Protein AF-A0A9P4JIM3-F1 (afdb_monomer)

Mean predicted aligned error: 8.59 Å

pLDDT: mean 83.96, std 18.02, range [26.78, 96.81]

Foldseek 3Di:
DDDDDDPPPPPPPPPPPPPPLDFDKKDQAWKFWDDPNAGDDDTAGAALDDDPPDPPDDVVSVIDTPPDPPPPDSDFDQQAAPDDLRRLDPHHDVVRHHDDDDAQIKMKGFIDPQCLVQCQVVDPVRPFSAKDWDKDAPDRHSRHHPVNQVPFAPVNCVVVQNHIGIFDIGGQAPPQWHDPPPGPRRVVSVPDDDHDDDVVQPPTGTDIDMTTHGNDHD

Organism: NCBI:txid1513339

InterPro domains:
  IPR055915 Domain of unknown function DUF7492 [PF24320] (23-215)

Radius of gyration: 21.49 Å; Cα contacts (8 Å, |Δi|>4): 355; chains: 1; bounding box: 60×77×46 Å

Sequence (218 aa):
LKITHIAALIFSLYFLSFLRNGNAHSWVERAYFVSNNTIVGQPGFPRGNVLRTSPSFTDKAMTYLLPPNGHTTNTFLPSDPFCKETQRSANQTSGSPVLSAHVNDTILLLYQENGHVTKLDEDPRHITSGVIRVYGTSNSSPTDTLQGINEWGFDKFIQSKGDYGLMLWASFDDGDCYQDNNTPKALERKTLVQRAHLEVEGNDLWCGWRVRLPAISP

Solvent-accessible surface area (backbone atoms only — not comparable to full-atom values): 13211 Å² total; per-residue (Å²): 143,82,88,75,89,76,84,76,81,76,79,75,79,73,77,77,73,74,79,76,76,59,86,48,69,80,53,63,64,34,32,32,34,41,55,95,92,35,83,46,86,68,66,8,34,49,46,47,51,69,53,84,88,40,92,84,45,49,71,72,76,67,55,55,62,44,55,52,91,87,54,95,53,90,53,80,49,76,79,38,55,58,54,48,81,72,38,38,52,99,49,66,32,89,97,35,46,70,60,80,75,57,59,57,36,36,32,36,41,30,26,73,68,32,52,47,58,31,40,33,91,76,35,88,90,39,92,60,57,53,70,42,75,43,72,49,59,64,76,80,55,70,78,42,20,42,55,68,56,69,71,39,39,57,64,40,17,59,74,50,62,48,43,32,20,32,76,46,78,47,59,45,57,59,82,57,45,23,31,78,72,81,32,73,54,19,57,55,31,73,71,52,96,69,76,86,82,55,80,90,43,67,82,31,42,67,23,51,50,78,46,70,42,37,82,50,72,115

Structure (mmCIF, N/CA/C/O backbone):
data_AF-A0A9P4JIM3-F1
#
_entry.id   AF-A0A9P4JIM3-F1
#
loop_
_atom_site.group_PDB
_atom_site.id
_atom_site.type_symbol
_atom_site.label_atom_id
_atom_site.label_alt_id
_atom_site.label_comp_id
_atom_site.label_asym_id
_atom_site.label_entity_id
_atom_site.l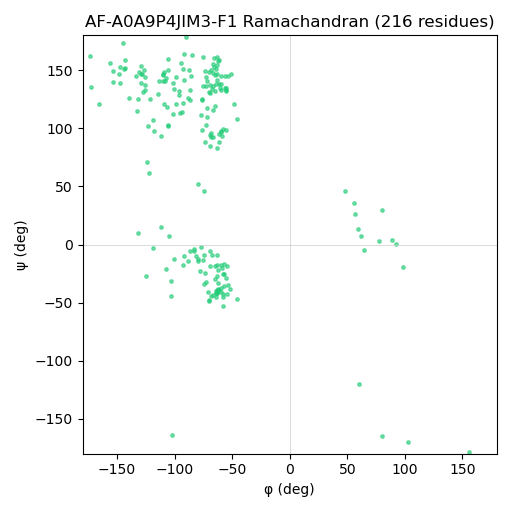abel_seq_id
_atom_site.pdbx_PDB_ins_code
_atom_site.Cartn_x
_atom_site.Cartn_y
_atom_site.Cartn_z
_atom_site.occupancy
_atom_site.B_iso_or_equiv
_atom_site.auth_seq_id
_atom_site.auth_comp_id
_atom_site.auth_asym_id
_atom_site.auth_atom_id
_atom_site.pdbx_PDB_model_num
ATOM 1 N N . LEU A 1 1 ? 37.529 57.155 -20.769 1.00 38.12 1 LEU A N 1
ATOM 2 C CA . LEU A 1 1 ? 37.135 55.740 -20.951 1.00 38.12 1 LEU A CA 1
ATOM 3 C C . LEU A 1 1 ? 38.238 54.835 -20.412 1.00 38.12 1 LEU A C 1
ATOM 5 O O . LEU A 1 1 ? 39.255 54.688 -21.073 1.00 38.12 1 LEU A O 1
ATOM 9 N N . LYS A 1 2 ? 38.063 54.283 -19.211 1.00 26.78 2 LYS A N 1
ATOM 10 C CA . LYS A 1 2 ? 38.719 53.059 -18.724 1.00 26.78 2 LYS A CA 1
ATOM 11 C C . LYS A 1 2 ? 37.950 52.636 -17.475 1.00 26.78 2 LYS A C 1
ATOM 13 O O . LYS A 1 2 ? 37.732 53.447 -16.583 1.00 26.78 2 LYS A O 1
ATOM 18 N N . ILE A 1 3 ? 37.416 51.426 -17.541 1.00 31.77 3 ILE A N 1
ATOM 19 C CA . ILE A 1 3 ? 36.367 50.893 -16.677 1.00 31.77 3 ILE A CA 1
ATOM 20 C C . ILE A 1 3 ? 36.975 50.520 -15.324 1.00 31.77 3 ILE A C 1
ATOM 22 O O . ILE A 1 3 ? 37.951 49.776 -15.257 1.00 31.77 3 ILE A O 1
ATOM 26 N N . THR A 1 4 ? 36.393 51.073 -14.267 1.00 33.50 4 THR A N 1
ATOM 27 C CA . THR A 1 4 ? 36.596 50.725 -12.863 1.00 33.50 4 THR A CA 1
ATOM 28 C C . THR A 1 4 ? 35.944 49.380 -12.545 1.00 33.50 4 THR A C 1
ATOM 30 O O . THR A 1 4 ? 34.878 49.047 -13.060 1.00 33.50 4 THR A O 1
ATOM 33 N N . HIS A 1 5 ? 36.600 48.616 -11.674 1.00 28.94 5 HIS A N 1
ATOM 34 C CA . HIS A 1 5 ? 36.136 47.353 -11.109 1.00 28.94 5 HIS A CA 1
ATOM 35 C C . HIS A 1 5 ? 34.700 47.448 -10.569 1.00 28.94 5 HIS A C 1
ATOM 37 O O . HIS A 1 5 ? 34.436 48.205 -9.638 1.00 28.94 5 HIS A O 1
ATOM 43 N N . ILE A 1 6 ? 33.795 46.628 -11.106 1.00 33.91 6 ILE A N 1
ATOM 44 C CA . ILE A 1 6 ? 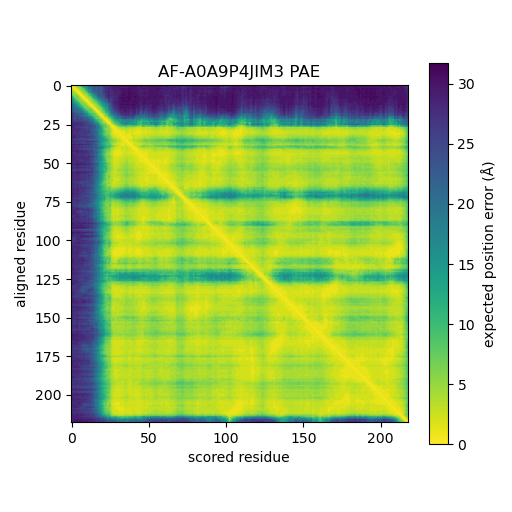32.524 46.296 -10.459 1.00 33.91 6 ILE A CA 1
ATOM 45 C C . ILE A 1 6 ? 32.671 44.867 -9.945 1.00 33.91 6 ILE A C 1
ATOM 47 O O . ILE A 1 6 ? 32.625 43.904 -10.709 1.00 33.91 6 ILE A O 1
ATOM 51 N N . ALA A 1 7 ? 32.899 44.742 -8.639 1.00 32.38 7 ALA A N 1
ATOM 52 C CA . ALA A 1 7 ? 32.739 43.486 -7.929 1.00 32.38 7 ALA A CA 1
ATOM 53 C C . ALA A 1 7 ? 31.240 43.159 -7.898 1.00 32.38 7 ALA A C 1
ATOM 55 O O . ALA A 1 7 ? 30.491 43.680 -7.075 1.00 32.38 7 ALA A O 1
ATOM 56 N N . ALA A 1 8 ? 30.792 42.334 -8.841 1.00 32.56 8 ALA A N 1
ATOM 57 C CA . ALA A 1 8 ? 29.482 41.716 -8.769 1.00 32.56 8 ALA A CA 1
ATOM 58 C C . ALA A 1 8 ? 29.538 40.641 -7.677 1.00 32.56 8 ALA A C 1
ATOM 60 O O . ALA A 1 8 ? 30.106 39.566 -7.868 1.00 32.56 8 ALA A O 1
ATOM 61 N N . LEU A 1 9 ? 28.974 40.959 -6.512 1.00 33.28 9 LEU A N 1
ATOM 62 C CA . LEU A 1 9 ? 28.576 39.966 -5.523 1.00 33.28 9 LEU A CA 1
ATOM 63 C C . LEU A 1 9 ? 27.555 39.036 -6.188 1.00 33.28 9 LEU A C 1
ATOM 65 O O . LEU A 1 9 ? 26.371 39.349 -6.286 1.00 33.28 9 LEU A O 1
ATOM 69 N N . ILE A 1 10 ? 28.035 37.895 -6.678 1.00 38.09 10 ILE A N 1
ATOM 70 C CA . ILE A 1 10 ? 27.193 36.77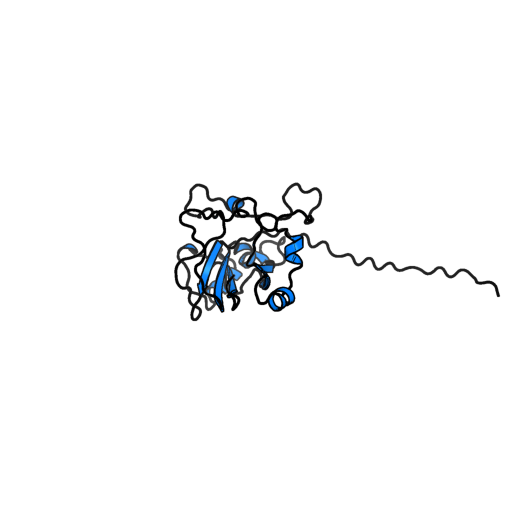3 -7.075 1.00 38.09 10 ILE A CA 1
ATOM 71 C C . ILE A 1 10 ? 26.619 36.209 -5.776 1.00 38.09 10 ILE A C 1
ATOM 73 O O . ILE A 1 10 ? 27.258 35.416 -5.084 1.00 38.09 10 ILE A O 1
ATOM 77 N N . PHE A 1 11 ? 25.420 36.662 -5.414 1.00 37.69 11 PHE A N 1
ATOM 78 C CA . PHE A 1 11 ? 24.602 36.012 -4.400 1.00 37.69 11 PHE A CA 1
ATOM 79 C C . PHE A 1 11 ? 24.141 34.683 -5.004 1.00 37.69 11 PHE A C 1
ATOM 81 O O . PHE A 1 11 ? 23.096 34.586 -5.645 1.00 37.69 11 PHE A O 1
ATOM 88 N N . SER A 1 12 ? 24.997 33.668 -4.885 1.00 40.66 12 SER A N 1
ATOM 89 C CA . SER A 1 12 ? 24.660 32.296 -5.230 1.00 40.66 12 SER A CA 1
ATOM 90 C C . SER A 1 12 ? 23.598 31.844 -4.231 1.00 40.66 12 SER A C 1
ATOM 92 O O . SER A 1 12 ? 23.910 31.411 -3.121 1.00 40.66 12 SER A O 1
ATOM 94 N N . LEU A 1 13 ? 22.327 32.023 -4.594 1.00 40.19 13 LEU A N 1
ATOM 95 C CA . LEU A 1 13 ? 21.201 31.340 -3.972 1.00 40.19 13 LEU A CA 1
ATOM 96 C C . LEU A 1 13 ? 21.388 29.849 -4.258 1.00 40.19 13 LEU A C 1
ATOM 98 O O . LEU A 1 13 ? 20.846 29.301 -5.214 1.00 40.19 13 LEU A O 1
ATOM 102 N N . TYR A 1 14 ? 22.204 29.199 -3.428 1.00 39.00 14 TYR A N 1
ATOM 103 C CA . TYR A 1 14 ? 22.148 27.762 -3.251 1.00 39.00 14 TYR A CA 1
ATOM 104 C C . TYR A 1 14 ? 20.731 27.457 -2.782 1.00 39.00 14 TYR A C 1
ATOM 106 O O . TYR A 1 14 ? 20.382 27.656 -1.618 1.00 39.00 14 TYR A O 1
ATOM 114 N N . PHE A 1 15 ? 19.895 27.023 -3.720 1.00 39.09 15 PHE A N 1
ATOM 115 C CA . PHE A 1 15 ? 18.677 26.306 -3.411 1.00 39.09 15 PHE A CA 1
ATOM 116 C C . PHE A 1 15 ? 19.146 25.066 -2.645 1.00 39.09 15 PHE A C 1
ATOM 118 O O . PHE A 1 15 ? 19.585 24.086 -3.243 1.00 39.09 15 PHE A O 1
ATOM 125 N N . LEU A 1 16 ? 19.166 25.147 -1.310 1.00 36.56 16 LEU A N 1
ATOM 126 C CA . LEU A 1 16 ? 19.250 23.975 -0.454 1.00 36.56 16 LEU A CA 1
ATOM 127 C C . LEU A 1 16 ? 17.987 23.175 -0.768 1.00 36.56 16 LEU A C 1
ATOM 129 O O . LEU A 1 16 ? 16.933 23.358 -0.161 1.00 36.56 16 LEU A O 1
ATOM 133 N N . SER A 1 17 ? 18.079 22.314 -1.777 1.00 41.59 17 SER A N 1
ATOM 134 C CA . SER A 1 17 ? 17.200 21.174 -1.917 1.00 41.59 17 SER A CA 1
ATOM 135 C C . SER A 1 17 ? 17.343 20.404 -0.614 1.00 41.59 17 SER A C 1
ATOM 137 O O . SER A 1 17 ? 18.336 19.709 -0.403 1.00 41.59 17 SER A O 1
ATOM 139 N N . PHE A 1 18 ? 16.390 20.616 0.295 1.00 34.31 18 PHE A N 1
ATOM 140 C CA . PHE A 1 18 ? 16.191 19.780 1.463 1.00 34.31 18 PHE A CA 1
ATOM 141 C C . PHE A 1 18 ? 16.246 18.336 0.976 1.00 34.31 18 PHE A C 1
ATOM 143 O O . PHE A 1 18 ? 15.335 17.879 0.282 1.00 34.31 18 PHE A O 1
ATOM 150 N N . LEU A 1 19 ? 17.334 17.639 1.303 1.00 34.72 19 LEU A N 1
ATOM 151 C CA . LEU A 1 19 ? 17.403 16.194 1.187 1.00 34.72 19 LEU A CA 1
ATOM 152 C C . LEU A 1 19 ? 16.315 15.674 2.121 1.00 34.72 19 LEU A C 1
ATOM 154 O O . LEU A 1 19 ? 16.490 15.614 3.338 1.00 34.72 19 LEU A O 1
ATOM 158 N N . ARG A 1 20 ? 15.134 15.403 1.560 1.00 38.97 20 ARG A N 1
ATOM 159 C CA . ARG A 1 20 ? 14.069 14.718 2.275 1.00 38.97 20 ARG A CA 1
ATOM 160 C C . ARG A 1 20 ? 14.561 13.295 2.478 1.00 38.97 20 ARG A C 1
ATOM 162 O O . ARG A 1 20 ? 14.413 12.449 1.605 1.00 38.97 20 ARG A O 1
ATOM 169 N N . ASN A 1 21 ? 15.197 13.076 3.622 1.00 41.03 21 ASN A N 1
ATOM 170 C CA . ASN A 1 21 ? 15.459 11.754 4.160 1.00 41.03 21 ASN A CA 1
ATOM 171 C C . ASN A 1 21 ? 14.093 11.084 4.354 1.00 41.03 21 ASN A C 1
ATOM 173 O O . ASN A 1 21 ? 13.386 11.383 5.313 1.00 41.03 21 ASN A O 1
ATOM 177 N N . GLY A 1 22 ? 13.679 10.259 3.399 1.00 47.12 22 GLY A N 1
ATOM 178 C CA . GLY A 1 22 ? 12.465 9.465 3.496 1.00 47.12 22 GLY A CA 1
ATOM 179 C C . GLY A 1 22 ? 12.861 8.026 3.751 1.00 47.12 22 GLY A C 1
ATOM 180 O O . GLY A 1 22 ? 13.279 7.354 2.819 1.00 47.12 22 GLY A O 1
ATOM 181 N N . ASN A 1 23 ? 12.733 7.554 4.991 1.00 52.41 23 ASN A N 1
ATOM 182 C CA . ASN A 1 23 ? 12.614 6.118 5.217 1.00 52.41 23 ASN A CA 1
ATOM 183 C C . ASN A 1 23 ? 11.184 5.752 4.834 1.00 52.41 23 ASN A C 1
ATOM 185 O O . ASN A 1 23 ? 10.252 6.004 5.595 1.00 52.41 23 ASN A O 1
ATOM 189 N N . ALA A 1 24 ? 11.010 5.247 3.619 1.00 51.00 24 ALA A N 1
ATOM 190 C CA . ALA A 1 24 ? 9.732 4.724 3.178 1.00 51.00 24 ALA A CA 1
ATOM 191 C C . ALA A 1 24 ? 9.720 3.225 3.458 1.00 51.00 24 ALA A C 1
ATOM 193 O O . ALA A 1 24 ? 10.578 2.483 2.982 1.00 51.00 24 ALA A O 1
ATOM 194 N N . HIS A 1 25 ? 8.745 2.795 4.242 1.00 54.41 25 HIS A N 1
ATOM 195 C CA . HIS A 1 25 ? 8.354 1.405 4.314 1.00 54.41 25 HIS A CA 1
ATOM 196 C C . HIS A 1 25 ? 6.838 1.375 4.391 1.00 54.41 25 HIS A C 1
ATOM 198 O O . HIS A 1 25 ? 6.220 2.123 5.132 1.00 54.41 25 HIS A O 1
ATOM 204 N N . SER A 1 26 ? 6.254 0.627 3.476 1.00 54.19 26 SER A N 1
ATOM 205 C CA . SER A 1 26 ? 4.848 0.274 3.434 1.00 54.19 26 SER A CA 1
ATOM 206 C C . SER A 1 26 ? 4.738 -0.727 2.303 1.00 54.19 26 SER A C 1
ATOM 208 O O . SER A 1 26 ? 5.339 -0.548 1.239 1.00 54.19 26 SER A O 1
ATOM 210 N N . TRP A 1 27 ? 4.009 -1.804 2.532 1.00 76.81 27 TRP A N 1
ATOM 211 C CA . TRP A 1 27 ? 3.632 -2.722 1.474 1.00 76.81 27 TRP A CA 1
ATOM 212 C C . TRP A 1 27 ? 2.124 -2.891 1.508 1.00 76.81 27 TRP A C 1
ATOM 214 O O . TRP A 1 27 ? 1.486 -2.808 2.558 1.00 76.81 27 TRP A O 1
ATOM 224 N N . VAL A 1 28 ? 1.552 -3.143 0.336 1.00 89.69 28 VAL A N 1
ATOM 22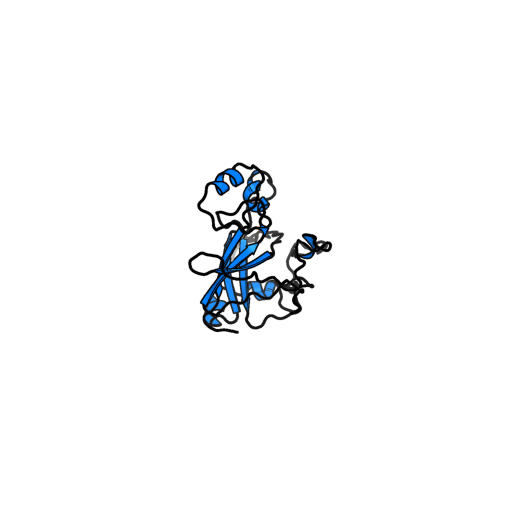5 C CA . VAL A 1 28 ? 0.164 -3.583 0.243 1.00 89.69 28 VAL A CA 1
ATOM 226 C C . VAL A 1 28 ? 0.086 -4.971 0.870 1.00 89.69 28 VAL A C 1
ATOM 228 O O . VAL A 1 28 ? 0.692 -5.916 0.372 1.00 89.69 28 VAL A O 1
ATOM 231 N N . GLU A 1 29 ? -0.658 -5.087 1.963 1.00 92.62 29 GLU A N 1
ATOM 232 C CA . GLU A 1 29 ? -0.962 -6.357 2.622 1.00 92.62 29 GLU A CA 1
ATOM 233 C C . GLU A 1 29 ? -1.919 -7.184 1.770 1.00 92.62 29 GLU A C 1
ATOM 235 O O . GLU A 1 29 ? -1.715 -8.379 1.547 1.00 92.62 29 GLU A O 1
ATOM 240 N N . ARG A 1 30 ? -2.987 -6.535 1.298 1.00 94.88 30 ARG A N 1
ATOM 241 C CA . ARG A 1 30 ? -4.047 -7.162 0.509 1.00 94.88 30 ARG A CA 1
ATOM 242 C C . ARG A 1 30 ? -4.637 -6.167 -0.469 1.00 94.88 30 ARG A C 1
ATOM 244 O O . ARG A 1 30 ? -4.786 -4.989 -0.157 1.00 94.88 30 ARG A O 1
ATOM 251 N N . ALA A 1 31 ? -5.040 -6.668 -1.624 1.00 96.56 31 ALA A N 1
ATOM 252 C CA . ALA A 1 31 ? -5.870 -5.937 -2.560 1.00 96.56 31 ALA A CA 1
ATOM 253 C C . ALA A 1 31 ? -7.241 -6.608 -2.651 1.00 96.56 31 ALA A C 1
ATOM 255 O O . ALA A 1 31 ? -7.328 -7.834 -2.658 1.00 96.56 31 ALA A O 1
ATOM 256 N N . TYR A 1 32 ? -8.305 -5.822 -2.739 1.00 96.81 32 TYR A N 1
ATOM 257 C CA . TYR A 1 32 ? -9.664 -6.328 -2.915 1.00 96.81 32 TYR A CA 1
ATOM 258 C C . TYR A 1 32 ? -10.344 -5.640 -4.084 1.00 96.81 32 TYR A C 1
ATOM 260 O O . TYR A 1 32 ? -10.132 -4.451 -4.312 1.00 96.81 32 TYR A O 1
ATOM 268 N N . PHE A 1 33 ? -11.212 -6.362 -4.783 1.00 95.31 33 PHE A N 1
ATOM 269 C CA . PHE A 1 33 ? -12.175 -5.734 -5.673 1.00 95.31 33 PHE A CA 1
ATOM 270 C C . PHE A 1 33 ? -13.255 -5.024 -4.843 1.00 95.31 33 PHE A C 1
ATOM 272 O O . PHE A 1 33 ? -13.692 -5.526 -3.803 1.00 95.31 33 PHE A O 1
ATOM 279 N N . VAL A 1 34 ? -13.673 -3.841 -5.294 1.00 94.44 34 VAL A N 1
ATOM 280 C CA . VAL A 1 34 ? -14.724 -3.044 -4.663 1.00 94.44 34 VAL A CA 1
ATOM 281 C C . VAL A 1 34 ? -15.852 -2.790 -5.653 1.00 94.44 34 VAL A C 1
ATOM 283 O O . VAL A 1 34 ? -15.646 -2.188 -6.704 1.00 94.44 34 VAL A O 1
ATOM 286 N N . SER A 1 35 ? -17.069 -3.156 -5.255 1.00 92.25 35 SER A N 1
ATOM 287 C CA . SER A 1 35 ? -18.303 -2.839 -5.976 1.00 92.25 35 SER A CA 1
ATOM 288 C C . SER A 1 35 ? -19.284 -2.149 -5.036 1.00 92.25 35 SER A C 1
ATOM 290 O O . SER A 1 35 ? -19.462 -2.585 -3.899 1.00 92.25 35 SER A O 1
ATOM 292 N N . ASN A 1 36 ? -19.900 -1.047 -5.476 1.00 87.19 36 ASN A N 1
ATOM 293 C CA . ASN A 1 36 ? -20.839 -0.250 -4.672 1.00 87.19 36 ASN A CA 1
ATOM 294 C C . ASN A 1 36 ? -20.317 0.068 -3.255 1.00 87.19 36 ASN A C 1
ATOM 296 O O . ASN A 1 36 ? -21.024 -0.108 -2.267 1.00 87.19 36 ASN A O 1
ATOM 300 N N . ASN A 1 37 ? -19.054 0.500 -3.149 1.00 82.88 37 ASN A N 1
ATOM 301 C CA . ASN A 1 37 ? -18.342 0.764 -1.887 1.00 82.88 37 ASN A CA 1
ATOM 302 C C . ASN A 1 37 ? -18.148 -0.434 -0.940 1.00 82.88 37 ASN A C 1
ATOM 304 O O . ASN A 1 37 ? -17.613 -0.255 0.154 1.00 82.88 37 ASN A O 1
ATOM 308 N N . THR A 1 38 ? -18.485 -1.646 -1.368 1.00 90.38 38 THR A N 1
ATOM 309 C CA . THR A 1 38 ? -18.293 -2.876 -0.594 1.00 90.38 38 THR A CA 1
ATOM 310 C C . THR A 1 38 ? -17.154 -3.710 -1.161 1.00 90.38 38 THR A C 1
ATOM 312 O O . THR A 1 38 ? -16.949 -3.753 -2.373 1.00 90.38 38 THR A O 1
ATOM 315 N N . ILE A 1 39 ? -16.396 -4.354 -0.275 1.00 93.75 39 ILE A N 1
ATOM 316 C CA . ILE A 1 39 ? -15.380 -5.339 -0.652 1.00 93.75 39 ILE A CA 1
ATOM 317 C C . ILE A 1 39 ? -16.092 -6.589 -1.170 1.00 93.75 39 ILE A C 1
ATOM 319 O O . ILE A 1 39 ? -17.004 -7.096 -0.518 1.00 93.75 39 ILE A O 1
ATOM 323 N N . VAL A 1 40 ? -15.667 -7.084 -2.332 1.00 91.12 40 VAL A N 1
ATOM 324 C CA . VAL A 1 40 ? -16.260 -8.252 -2.988 1.00 91.12 40 VAL A CA 1
ATOM 325 C C . VAL A 1 40 ? -15.170 -9.255 -3.358 1.00 91.12 40 VAL A C 1
ATOM 327 O O . VAL A 1 40 ? -14.114 -8.889 -3.869 1.00 91.12 40 VAL A O 1
ATOM 330 N N . GLY A 1 41 ? -15.457 -10.540 -3.149 1.00 87.94 41 GLY A N 1
ATOM 331 C CA . GLY A 1 41 ? -14.584 -11.635 -3.564 1.00 87.94 41 GLY A CA 1
ATOM 332 C C . GLY A 1 41 ? -13.410 -11.894 -2.617 1.00 87.94 41 GLY A C 1
ATOM 333 O O . GLY A 1 41 ? -13.409 -11.487 -1.457 1.00 87.94 41 GLY A O 1
ATOM 334 N N . GLN A 1 42 ? -12.433 -12.647 -3.120 1.00 93.38 42 GLN A N 1
ATOM 335 C CA . GLN A 1 42 ? -11.239 -13.039 -2.370 1.00 93.38 42 GLN A CA 1
ATOM 336 C C . GLN A 1 42 ? -10.131 -11.981 -2.499 1.00 93.38 42 GLN A C 1
ATOM 338 O O . GLN A 1 42 ? -10.045 -11.317 -3.536 1.00 93.38 42 GLN A O 1
ATOM 343 N N . PRO A 1 43 ? -9.262 -11.831 -1.482 1.00 95.94 43 PRO A N 1
ATOM 344 C CA . PRO A 1 43 ? -8.116 -10.939 -1.573 1.00 95.94 43 PRO A CA 1
ATOM 345 C C . PRO A 1 43 ? -7.121 -11.400 -2.636 1.00 95.94 43 PRO A C 1
ATOM 347 O O . PRO A 1 43 ? -6.859 -12.593 -2.793 1.00 95.94 43 PRO A O 1
ATOM 350 N N . GLY A 1 44 ? -6.496 -10.428 -3.288 1.00 96.19 44 GLY A N 1
ATOM 351 C CA . GLY A 1 44 ? -5.214 -10.597 -3.951 1.00 96.19 44 GLY A CA 1
ATOM 352 C C . GLY A 1 44 ? -4.055 -10.188 -3.048 1.00 96.19 44 GLY A C 1
ATOM 353 O O . GLY A 1 44 ? -4.213 -9.369 -2.140 1.00 96.19 44 GLY A O 1
ATOM 354 N N . PHE A 1 45 ? -2.879 -10.737 -3.329 1.00 95.38 45 PHE A N 1
ATOM 355 C CA . PHE A 1 45 ? -1.672 -10.540 -2.531 1.00 95.38 45 PHE A CA 1
ATOM 356 C C . PHE A 1 45 ? -0.480 -10.122 -3.400 1.00 95.38 45 PHE A C 1
ATOM 358 O O . PHE A 1 45 ? -0.433 -10.468 -4.590 1.00 95.38 45 PHE A O 1
ATOM 365 N N . PRO A 1 46 ? 0.501 -9.401 -2.824 1.00 93.56 46 PRO A N 1
ATOM 366 C CA . PRO A 1 46 ? 1.748 -9.108 -3.518 1.00 93.56 46 PRO A CA 1
ATOM 367 C C . PRO A 1 46 ? 2.520 -10.393 -3.854 1.00 93.56 46 PRO A C 1
ATOM 369 O O . PRO A 1 46 ? 2.368 -11.430 -3.204 1.00 93.56 46 PRO A O 1
ATOM 372 N N . ARG A 1 47 ? 3.407 -10.301 -4.851 1.00 93.50 47 ARG A N 1
ATOM 373 C CA . ARG A 1 47 ? 4.347 -11.379 -5.198 1.00 93.50 47 ARG A CA 1
ATOM 374 C C . ARG A 1 47 ? 5.185 -11.774 -3.989 1.00 93.50 47 ARG A C 1
ATOM 376 O O . ARG A 1 47 ? 5.522 -10.919 -3.171 1.00 93.50 47 ARG A O 1
ATOM 383 N N . GLY A 1 48 ? 5.505 -13.062 -3.869 1.00 92.81 48 GLY A N 1
ATOM 384 C CA . GLY A 1 48 ? 6.315 -13.579 -2.761 1.00 92.81 48 GLY A CA 1
ATOM 385 C C . GLY A 1 48 ? 5.758 -13.278 -1.363 1.00 92.81 48 GLY A C 1
ATOM 386 O O . GLY A 1 48 ? 6.538 -13.175 -0.418 1.00 92.81 48 GLY A O 1
ATOM 387 N N . ASN A 1 49 ? 4.437 -13.095 -1.228 1.00 93.75 49 ASN A N 1
ATOM 388 C CA . ASN A 1 49 ? 3.789 -12.835 0.053 1.00 93.75 49 ASN A CA 1
ATOM 389 C C . ASN A 1 49 ? 4.113 -13.924 1.080 1.00 93.75 49 ASN A C 1
ATOM 391 O O . ASN A 1 49 ? 4.002 -15.114 0.785 1.00 93.75 49 ASN A O 1
ATOM 395 N N . VAL A 1 50 ? 4.447 -13.524 2.301 1.00 93.69 50 VAL A N 1
ATOM 396 C CA . VAL A 1 50 ? 4.507 -14.427 3.448 1.00 93.69 50 VAL A CA 1
ATOM 397 C C . VAL A 1 50 ? 3.233 -14.203 4.249 1.00 93.69 50 VAL A C 1
ATOM 399 O O . VAL A 1 50 ? 3.024 -13.130 4.803 1.00 93.69 50 VAL A O 1
ATOM 402 N N . LEU A 1 51 ? 2.348 -15.200 4.278 1.00 91.00 51 LEU A N 1
ATOM 403 C CA . LEU A 1 51 ? 1.076 -15.092 4.994 1.00 91.00 51 LEU A CA 1
ATOM 404 C C . LEU A 1 51 ? 1.314 -14.872 6.488 1.00 91.00 51 LEU A C 1
ATOM 406 O O . LEU A 1 51 ? 2.113 -15.584 7.084 1.00 91.00 51 LEU A O 1
ATOM 410 N N . ARG A 1 52 ? 0.540 -13.977 7.111 1.00 88.50 52 ARG A N 1
ATOM 411 C CA . ARG A 1 52 ? 0.586 -13.707 8.563 1.00 88.50 52 ARG A CA 1
ATOM 412 C C . ARG A 1 52 ? 0.340 -14.934 9.444 1.00 88.50 52 ARG A C 1
ATOM 414 O O . ARG A 1 52 ? 0.795 -14.976 10.577 1.00 88.50 52 ARG A O 1
ATOM 421 N N . THR A 1 53 ? -0.365 -15.935 8.923 1.00 89.19 53 THR A N 1
ATOM 422 C CA . THR A 1 53 ? -0.606 -17.221 9.595 1.00 89.19 53 THR A CA 1
ATOM 423 C C . THR A 1 53 ? 0.561 -18.201 9.460 1.00 89.19 53 THR A C 1
ATOM 425 O O . THR A 1 53 ? 0.558 -19.248 10.105 1.00 89.19 53 THR A O 1
ATOM 428 N N . SER A 1 54 ? 1.548 -17.901 8.611 1.00 92.44 54 SER A N 1
ATOM 429 C CA . SER A 1 54 ? 2.739 -18.726 8.444 1.00 92.44 54 SER A CA 1
ATOM 430 C C . SER A 1 54 ? 3.692 -18.530 9.625 1.00 92.44 54 SER A C 1
ATOM 432 O O . SER A 1 54 ? 4.005 -17.386 9.958 1.00 92.44 54 SER A O 1
ATOM 434 N N . PRO A 1 55 ? 4.279 -19.604 10.184 1.00 93.69 55 PRO A N 1
ATOM 435 C CA . PRO A 1 55 ? 5.355 -19.492 11.171 1.00 93.69 55 PRO A CA 1
ATOM 436 C C . PRO A 1 55 ? 6.591 -18.732 10.662 1.00 93.69 55 PRO A C 1
ATOM 438 O O . PRO A 1 55 ? 7.402 -18.273 11.458 1.00 93.69 55 PRO A O 1
ATOM 441 N N . SER A 1 56 ? 6.758 -18.616 9.340 1.00 92.19 56 SER A N 1
ATOM 442 C CA . SER A 1 56 ? 7.848 -17.856 8.717 1.00 92.19 56 SER A CA 1
ATOM 443 C C . SER A 1 56 ? 7.579 -16.351 8.608 1.00 92.19 56 SER A C 1
ATOM 445 O O . SER A 1 56 ? 8.449 -15.616 8.133 1.00 92.19 56 SER A O 1
ATOM 447 N N . PHE A 1 57 ? 6.392 -15.879 9.002 1.00 92.81 57 PHE A N 1
ATOM 448 C CA . PHE A 1 57 ? 6.052 -14.465 8.925 1.00 92.81 57 PHE A CA 1
ATOM 449 C C . PHE A 1 57 ? 6.857 -13.634 9.923 1.00 92.81 57 PHE A C 1
ATOM 451 O O . PHE A 1 57 ? 6.906 -13.917 11.117 1.00 92.81 57 PHE A O 1
ATOM 458 N N . THR A 1 58 ? 7.444 -12.558 9.409 1.00 91.81 58 THR A N 1
ATOM 459 C CA . THR A 1 58 ? 7.962 -11.427 10.181 1.00 91.81 58 THR A CA 1
ATOM 460 C C . THR A 1 58 ? 7.687 -10.169 9.367 1.00 91.81 58 THR A C 1
ATOM 462 O O . THR A 1 58 ? 7.700 -10.250 8.137 1.00 91.81 58 THR A O 1
ATOM 465 N N . ASP A 1 59 ? 7.515 -9.006 9.999 1.00 87.31 59 ASP A N 1
ATOM 466 C CA . ASP A 1 59 ? 7.327 -7.751 9.251 1.00 87.31 59 ASP A CA 1
ATOM 467 C C . ASP A 1 59 ? 8.478 -7.539 8.259 1.00 87.31 59 ASP A C 1
ATOM 469 O O . ASP A 1 59 ? 8.259 -7.322 7.070 1.00 87.31 59 ASP A O 1
ATOM 473 N N . LYS A 1 60 ? 9.716 -7.804 8.697 1.00 88.94 60 LYS A N 1
ATOM 474 C CA . LYS A 1 60 ? 10.926 -7.754 7.862 1.00 88.94 60 LYS A CA 1
ATOM 475 C C . LYS A 1 60 ? 10.855 -8.636 6.606 1.00 88.94 60 LYS A C 1
ATOM 477 O O . LYS A 1 60 ? 11.514 -8.331 5.612 1.00 88.94 60 LYS A O 1
ATOM 482 N N . ALA A 1 61 ? 10.096 -9.734 6.625 1.00 91.38 61 ALA A N 1
ATOM 483 C CA . ALA A 1 61 ? 9.927 -10.584 5.448 1.00 91.38 61 ALA A CA 1
ATOM 484 C C . ALA A 1 61 ? 9.191 -9.852 4.313 1.00 91.38 61 ALA A C 1
ATOM 486 O O . ALA A 1 61 ? 9.474 -10.122 3.141 1.00 91.38 61 ALA A O 1
ATOM 487 N N . MET A 1 62 ? 8.317 -8.903 4.656 1.00 90.44 62 MET A N 1
ATOM 488 C CA . MET A 1 62 ? 7.504 -8.126 3.719 1.00 90.44 62 MET A CA 1
ATOM 489 C C . MET A 1 62 ? 7.956 -6.667 3.578 1.00 90.44 62 MET A C 1
ATOM 491 O O . MET A 1 62 ? 7.719 -6.058 2.537 1.00 90.44 62 MET A O 1
ATOM 495 N N . THR A 1 63 ? 8.686 -6.127 4.554 1.00 89.19 63 THR A N 1
ATOM 496 C CA . THR A 1 63 ? 9.254 -4.779 4.500 1.00 89.19 63 THR A CA 1
ATOM 497 C C . THR A 1 63 ? 10.343 -4.658 3.435 1.00 89.19 63 THR A C 1
ATOM 499 O O . THR A 1 63 ? 11.274 -5.469 3.370 1.00 89.19 63 THR A O 1
ATOM 502 N N . TYR A 1 64 ? 10.277 -3.583 2.646 1.00 89.44 64 TYR A N 1
ATOM 503 C CA . TYR A 1 64 ? 11.363 -3.159 1.771 1.00 89.44 64 TYR A CA 1
ATOM 504 C C . TYR A 1 64 ? 11.783 -1.728 2.088 1.00 89.44 64 TYR A C 1
ATOM 506 O O . TYR A 1 64 ? 11.105 -0.778 1.713 1.00 89.44 64 TYR A O 1
ATOM 514 N N . LEU A 1 65 ? 12.894 -1.592 2.811 1.00 87.19 65 LEU A N 1
ATOM 515 C CA . LEU A 1 65 ? 13.434 -0.293 3.187 1.00 87.19 65 LEU A CA 1
ATOM 516 C C . LEU A 1 65 ? 14.345 0.236 2.079 1.00 87.19 65 LEU A C 1
ATOM 518 O O . LEU A 1 65 ? 15.316 -0.427 1.702 1.00 87.19 65 LEU A O 1
ATOM 522 N N . LEU A 1 66 ? 14.039 1.440 1.605 1.00 86.62 66 LEU A N 1
ATOM 523 C CA . LEU A 1 66 ? 14.869 2.189 0.672 1.00 86.62 66 LEU A CA 1
ATOM 524 C C . LEU A 1 66 ? 15.171 3.587 1.248 1.00 86.62 66 LEU A C 1
ATOM 526 O O . LEU A 1 66 ? 14.244 4.237 1.740 1.00 86.62 66 LEU A O 1
ATOM 530 N N . PRO A 1 67 ? 16.419 4.082 1.141 1.00 85.94 67 PRO A N 1
ATOM 531 C CA . PRO A 1 67 ? 17.608 3.331 0.728 1.00 85.94 67 PRO A CA 1
ATOM 532 C C . PRO A 1 67 ? 17.944 2.211 1.742 1.00 85.94 67 PRO A C 1
ATOM 534 O O . PRO A 1 67 ? 17.610 2.332 2.922 1.00 85.94 67 PRO A O 1
ATOM 537 N N . PRO A 1 68 ? 18.572 1.100 1.318 1.00 81.44 68 PRO A N 1
ATOM 538 C CA . PRO A 1 68 ? 18.928 0.011 2.221 1.00 81.44 68 PRO A CA 1
ATOM 539 C C . PRO A 1 68 ? 19.867 0.451 3.352 1.00 81.44 68 PRO A C 1
ATOM 541 O O . PRO A 1 68 ? 20.792 1.243 3.154 1.00 81.44 68 PRO A O 1
ATOM 544 N N . ASN A 1 69 ? 19.688 -0.142 4.536 1.00 74.75 69 ASN A N 1
ATOM 545 C CA . ASN A 1 69 ? 20.615 0.042 5.655 1.00 74.75 69 ASN A CA 1
ATOM 546 C C . ASN A 1 69 ? 22.046 -0.335 5.240 1.00 74.75 69 ASN A C 1
ATOM 548 O O . ASN A 1 69 ? 22.272 -1.404 4.676 1.00 74.75 69 ASN A O 1
ATOM 552 N N . GLY A 1 70 ? 23.015 0.522 5.566 1.00 72.88 70 GLY A N 1
ATOM 553 C CA . GLY A 1 70 ? 24.419 0.326 5.194 1.00 72.88 70 GLY A CA 1
ATOM 554 C C . GLY A 1 70 ? 24.825 0.984 3.873 1.00 72.88 70 GLY A C 1
ATOM 555 O O . GLY A 1 70 ? 25.998 0.908 3.511 1.00 72.88 70 GLY A O 1
ATOM 556 N N . HIS A 1 71 ? 23.910 1.672 3.178 1.00 76.75 71 HIS A N 1
ATOM 557 C CA . HIS A 1 71 ? 24.309 2.620 2.138 1.00 76.75 71 HIS A CA 1
ATOM 558 C C . HIS A 1 71 ? 25.187 3.731 2.732 1.00 76.75 71 HIS A C 1
ATOM 560 O O . HIS A 1 71 ? 24.924 4.252 3.816 1.00 76.75 71 HIS A O 1
ATOM 566 N N . THR A 1 72 ? 26.244 4.097 2.002 1.00 76.19 72 THR A N 1
ATOM 567 C CA . THR A 1 72 ? 27.185 5.162 2.389 1.00 76.19 72 THR A CA 1
ATOM 568 C C . THR A 1 72 ? 26.510 6.527 2.469 1.00 76.19 72 THR A C 1
ATOM 570 O O . THR A 1 72 ? 26.946 7.392 3.228 1.00 76.19 72 THR A O 1
ATOM 573 N N . THR A 1 73 ? 25.436 6.714 1.705 1.00 73.88 73 THR A N 1
ATOM 574 C CA . THR A 1 73 ? 24.600 7.908 1.700 1.00 73.88 73 THR A CA 1
ATOM 575 C C . THR A 1 73 ? 23.144 7.525 1.931 1.00 73.88 73 THR A C 1
ATOM 577 O O . THR A 1 73 ? 22.663 6.513 1.427 1.00 73.88 73 THR A O 1
ATOM 580 N N . ASN A 1 74 ? 22.400 8.362 2.658 1.00 77.12 74 ASN A N 1
ATOM 581 C CA . ASN A 1 74 ? 20.957 8.186 2.831 1.00 77.12 74 ASN A CA 1
ATOM 582 C C . ASN A 1 74 ? 20.184 8.700 1.599 1.00 77.12 74 ASN A C 1
ATOM 584 O O . ASN A 1 74 ? 19.314 9.564 1.698 1.00 77.12 74 ASN A O 1
ATOM 588 N N . THR A 1 75 ? 20.574 8.228 0.415 1.00 82.62 75 THR A N 1
ATOM 589 C CA . THR A 1 75 ? 20.027 8.641 -0.880 1.00 82.62 75 THR A CA 1
ATOM 590 C C . THR A 1 75 ? 19.728 7.420 -1.732 1.00 82.62 75 THR A C 1
ATOM 592 O O . THR A 1 75 ? 20.497 6.459 -1.720 1.00 82.62 75 THR A O 1
ATOM 595 N N . PHE A 1 76 ? 18.662 7.494 -2.526 1.00 85.19 76 PHE A N 1
ATOM 596 C CA . PHE A 1 76 ? 18.384 6.482 -3.540 1.00 85.19 76 PHE A CA 1
ATOM 597 C C . PHE A 1 76 ? 19.479 6.475 -4.608 1.00 85.19 76 PHE A C 1
ATOM 599 O O . PHE A 1 76 ? 19.931 7.535 -5.051 1.00 85.19 76 PHE A O 1
ATOM 606 N N . LEU A 1 77 ? 19.893 5.285 -5.025 1.00 88.19 77 LEU A N 1
ATOM 607 C CA . LEU A 1 77 ? 20.780 5.081 -6.162 1.00 88.19 77 LEU A CA 1
ATOM 608 C C . LEU A 1 77 ? 19.956 4.843 -7.437 1.00 88.19 77 LEU A C 1
ATOM 610 O O . LEU A 1 77 ? 18.882 4.244 -7.366 1.00 88.19 77 LEU A O 1
ATOM 614 N N . PRO A 1 78 ? 20.473 5.203 -8.627 1.00 90.06 78 PRO A N 1
ATOM 615 C CA . PRO A 1 78 ? 19.809 4.883 -9.894 1.00 90.06 78 PRO A CA 1
ATOM 616 C C . PRO A 1 78 ? 19.569 3.384 -10.104 1.00 90.06 78 PRO A C 1
ATOM 618 O O . PRO A 1 78 ? 18.665 2.996 -10.839 1.00 90.06 78 PRO A O 1
ATOM 621 N N . SER A 1 79 ? 20.384 2.545 -9.459 1.00 91.12 79 SER A N 1
ATOM 622 C CA . SER A 1 79 ? 20.285 1.086 -9.482 1.00 91.12 79 SER A CA 1
ATOM 623 C C . SER A 1 79 ? 19.344 0.508 -8.426 1.00 91.12 79 SER A C 1
ATOM 625 O O . SER A 1 79 ? 19.165 -0.709 -8.413 1.00 91.12 79 SER A O 1
ATOM 627 N N . ASP A 1 80 ? 18.785 1.326 -7.525 1.00 91.19 80 ASP A N 1
ATOM 628 C CA . ASP A 1 80 ? 17.876 0.827 -6.496 1.00 91.19 80 ASP A CA 1
ATOM 629 C C . ASP A 1 80 ? 16.612 0.276 -7.167 1.00 91.19 80 ASP A C 1
ATOM 631 O O . ASP A 1 80 ? 15.913 1.010 -7.874 1.00 91.19 80 ASP A O 1
ATOM 635 N N . PRO A 1 81 ? 16.309 -1.016 -6.990 1.00 92.88 81 PRO A N 1
ATOM 636 C CA . PRO A 1 81 ? 15.177 -1.640 -7.649 1.00 92.88 81 PRO A CA 1
ATOM 637 C C . PRO A 1 81 ? 13.863 -1.190 -7.015 1.00 92.88 81 PRO A C 1
ATOM 639 O O . PRO A 1 81 ? 13.790 -0.913 -5.821 1.00 92.88 81 PRO A O 1
ATOM 642 N N . PHE A 1 82 ? 12.805 -1.145 -7.820 1.00 91.62 82 PHE A N 1
ATOM 643 C CA . PHE A 1 82 ? 11.482 -0.746 -7.345 1.00 91.62 82 PHE A CA 1
ATOM 644 C C . PHE A 1 82 ? 10.864 -1.813 -6.430 1.00 91.62 82 PHE A C 1
ATOM 646 O O . PHE A 1 82 ? 10.279 -1.500 -5.396 1.00 91.62 82 PHE A O 1
ATOM 653 N N . CYS A 1 83 ? 11.027 -3.091 -6.784 1.00 91.94 83 CYS A N 1
ATOM 654 C CA . CYS A 1 83 ? 10.509 -4.214 -6.005 1.00 91.94 83 CYS A CA 1
ATOM 655 C C . CYS A 1 83 ? 11.587 -4.855 -5.120 1.00 91.94 83 CYS A C 1
ATOM 657 O O . CYS A 1 83 ? 12.741 -5.053 -5.531 1.00 91.94 83 CYS A O 1
ATOM 659 N N . LYS A 1 84 ? 11.165 -5.305 -3.931 1.00 91.94 84 LYS A N 1
ATOM 660 C CA . LYS A 1 84 ? 11.963 -6.170 -3.053 1.00 91.94 84 LYS A CA 1
ATOM 661 C C . LYS A 1 84 ? 12.425 -7.405 -3.818 1.00 91.94 84 LYS A C 1
ATOM 663 O O . LYS A 1 84 ? 11.673 -7.938 -4.626 1.00 91.94 84 LYS A O 1
ATOM 668 N N . GLU A 1 85 ? 13.630 -7.897 -3.531 1.00 92.25 85 GLU A N 1
ATOM 669 C CA . GLU A 1 85 ? 14.223 -9.069 -4.199 1.00 92.25 85 GLU A CA 1
ATOM 670 C C . GLU A 1 85 ? 13.245 -10.250 -4.328 1.00 92.25 85 GLU A C 1
ATOM 672 O O . GLU A 1 85 ? 13.043 -10.774 -5.421 1.00 92.25 85 GLU A O 1
ATOM 677 N N . THR A 1 86 ? 12.551 -10.592 -3.239 1.00 91.75 86 THR A N 1
ATOM 678 C CA . THR A 1 86 ? 11.580 -11.701 -3.178 1.00 91.75 86 THR A CA 1
ATOM 679 C C . THR A 1 86 ? 10.292 -11.465 -3.974 1.00 91.75 86 THR A C 1
ATOM 681 O O . THR A 1 86 ? 9.458 -12.359 -4.047 1.00 91.75 86 THR A O 1
ATOM 684 N N . GLN A 1 87 ? 10.102 -10.273 -4.543 1.00 93.06 87 GLN A N 1
ATOM 685 C CA . GLN A 1 87 ? 8.888 -9.846 -5.247 1.00 93.06 87 GLN A CA 1
ATOM 686 C C . GLN A 1 87 ? 9.147 -9.490 -6.721 1.00 93.06 87 GLN A C 1
ATOM 688 O O . GLN A 1 87 ? 8.212 -9.167 -7.454 1.00 93.06 87 GLN A O 1
ATOM 693 N N . ARG A 1 88 ? 10.409 -9.542 -7.175 1.00 92.31 88 ARG A N 1
ATOM 694 C CA . ARG A 1 88 ? 10.793 -9.205 -8.559 1.00 92.31 88 ARG A CA 1
ATOM 695 C C . ARG A 1 88 ? 10.368 -10.267 -9.567 1.00 92.31 88 ARG A C 1
ATOM 697 O O . ARG A 1 88 ? 10.061 -9.937 -10.708 1.00 92.31 88 ARG A O 1
ATOM 704 N N . SER A 1 89 ? 10.341 -11.533 -9.162 1.00 87.56 89 SER A N 1
ATOM 705 C CA . SER A 1 89 ? 9.853 -12.627 -10.001 1.00 87.56 89 SER A CA 1
ATOM 706 C C . SER A 1 89 ? 8.337 -12.772 -9.873 1.00 87.56 89 SER A C 1
ATOM 708 O O . SER A 1 89 ? 7.767 -12.575 -8.801 1.00 87.56 89 SER A O 1
ATOM 710 N N . ALA A 1 90 ? 7.666 -13.143 -10.967 1.00 83.69 90 ALA A N 1
ATOM 711 C CA . ALA A 1 90 ? 6.223 -13.397 -11.007 1.00 83.69 90 ALA A CA 1
ATOM 712 C C . ALA A 1 90 ? 5.843 -14.740 -10.344 1.00 83.69 90 ALA A C 1
ATOM 714 O O . ALA A 1 90 ? 5.088 -15.530 -10.905 1.00 83.69 90 ALA A O 1
ATOM 715 N N . ASN A 1 91 ? 6.398 -15.019 -9.163 1.00 85.88 91 ASN A N 1
ATOM 716 C CA . ASN A 1 91 ? 6.100 -16.212 -8.385 1.00 85.88 91 ASN A CA 1
ATOM 717 C C . ASN A 1 91 ? 5.086 -15.878 -7.284 1.00 85.88 91 ASN A C 1
ATOM 719 O O . ASN A 1 91 ? 5.347 -15.024 -6.431 1.00 85.88 91 ASN A O 1
ATOM 723 N N . GLN A 1 92 ? 3.939 -16.556 -7.312 1.00 92.25 92 GLN A N 1
ATOM 724 C CA . GLN A 1 92 ? 2.904 -16.402 -6.297 1.00 92.25 92 GLN A CA 1
ATOM 725 C C . GLN A 1 92 ? 3.013 -17.471 -5.224 1.00 92.25 92 GLN A C 1
ATOM 727 O O . GLN A 1 92 ? 3.112 -18.664 -5.509 1.00 92.25 92 GLN A O 1
ATOM 732 N N . THR A 1 93 ? 2.951 -17.032 -3.969 1.00 92.88 93 THR A N 1
ATOM 733 C CA . THR A 1 93 ? 2.913 -17.936 -2.824 1.00 92.88 93 THR A CA 1
ATOM 734 C C . THR A 1 93 ? 1.600 -18.717 -2.828 1.00 92.88 93 THR A C 1
ATOM 736 O O . THR A 1 93 ? 0.525 -18.149 -3.032 1.00 92.88 93 THR A O 1
ATOM 739 N N . SER A 1 94 ? 1.664 -20.024 -2.565 1.00 92.06 94 SER A N 1
ATOM 740 C CA . SER A 1 94 ? 0.461 -20.849 -2.404 1.00 92.06 94 SER A CA 1
ATOM 741 C C . SER A 1 94 ? -0.458 -20.266 -1.320 1.00 92.06 94 SER A C 1
ATOM 743 O O . SER A 1 94 ? 0.004 -19.883 -0.245 1.00 92.06 94 SER A O 1
ATOM 745 N N . GLY A 1 95 ? -1.755 -20.150 -1.616 1.00 91.81 95 GLY A N 1
ATOM 746 C CA . GLY A 1 95 ? -2.732 -19.492 -0.738 1.00 91.81 95 GLY A CA 1
ATOM 747 C C . GLY A 1 95 ? -2.705 -17.957 -0.767 1.00 91.81 95 GLY A C 1
ATOM 748 O O . GLY A 1 95 ? -3.459 -17.330 -0.032 1.00 91.81 95 GLY A O 1
ATOM 749 N N . SER A 1 96 ? -1.867 -17.341 -1.609 1.00 94.50 96 SER A N 1
ATOM 750 C CA . SER A 1 96 ? -1.799 -15.890 -1.837 1.00 94.50 96 SER A CA 1
ATOM 751 C C . SER A 1 96 ? -1.997 -15.568 -3.328 1.00 94.50 96 SER A C 1
ATOM 753 O O . SER A 1 96 ? -1.033 -15.235 -4.021 1.00 94.50 96 SER A O 1
ATOM 755 N N . PRO A 1 97 ? -3.220 -15.726 -3.871 1.00 95.00 97 PRO A N 1
ATOM 756 C CA . PRO A 1 97 ? -3.471 -15.534 -5.297 1.00 95.00 97 PRO A CA 1
ATOM 757 C C . PRO A 1 97 ? -3.266 -14.077 -5.743 1.00 95.00 97 PRO A C 1
ATOM 759 O O . PRO A 1 97 ? -3.312 -13.140 -4.945 1.00 95.00 97 PRO A O 1
ATOM 762 N N . VAL A 1 98 ? -3.071 -13.884 -7.053 1.00 94.06 98 VAL A N 1
ATOM 763 C CA . VAL A 1 98 ? -3.196 -12.555 -7.681 1.00 94.06 98 VAL A CA 1
ATOM 764 C C . VAL A 1 98 ? -4.645 -12.084 -7.531 1.00 94.06 98 VAL A C 1
ATOM 766 O O . VAL A 1 98 ? -5.566 -12.899 -7.589 1.00 94.06 98 VAL A O 1
ATOM 769 N N . LEU A 1 99 ? -4.855 -10.776 -7.374 1.00 95.19 99 LEU A N 1
ATOM 770 C CA . LEU A 1 99 ? -6.198 -10.203 -7.426 1.00 95.19 99 LEU A CA 1
ATOM 771 C C . LEU A 1 99 ? -6.850 -10.496 -8.786 1.00 95.19 99 LEU A C 1
ATOM 773 O O . LEU A 1 99 ? -6.250 -10.239 -9.827 1.00 95.19 99 LEU A O 1
ATOM 777 N N . SER A 1 100 ? -8.096 -10.962 -8.766 1.00 92.50 100 SER A N 1
ATOM 778 C CA . SER A 1 100 ? -8.941 -11.030 -9.958 1.00 92.50 100 SER A CA 1
ATOM 779 C C . SER A 1 100 ? -9.825 -9.787 -10.016 1.00 92.50 100 SER A C 1
ATOM 781 O O . SER A 1 100 ? -10.691 -9.613 -9.162 1.00 92.50 100 SER A O 1
ATOM 783 N N . ALA A 1 101 ? -9.605 -8.934 -11.013 1.00 91.44 101 ALA A N 1
ATOM 784 C CA . ALA A 1 101 ? -10.398 -7.737 -11.280 1.00 91.44 101 ALA A CA 1
ATOM 785 C C . ALA A 1 101 ? -10.437 -7.472 -12.792 1.00 91.44 101 ALA A C 1
ATOM 787 O O . ALA A 1 101 ? -9.525 -7.866 -13.522 1.00 91.44 101 ALA A O 1
ATOM 788 N N . HIS A 1 102 ? -11.491 -6.817 -13.261 1.00 89.81 102 HIS A N 1
ATOM 789 C CA . HIS A 1 102 ? -11.653 -6.408 -14.647 1.00 89.81 102 HIS A CA 1
ATOM 790 C C . HIS A 1 102 ? -11.120 -4.994 -14.885 1.00 89.81 102 HIS A C 1
ATOM 792 O O . HIS A 1 102 ? -10.921 -4.190 -13.973 1.00 89.81 102 HIS A O 1
ATOM 798 N N . VAL A 1 103 ? -10.918 -4.665 -16.160 1.00 89.50 103 VAL A N 1
ATOM 799 C CA . VAL A 1 103 ? -10.719 -3.276 -16.589 1.00 89.50 103 VAL A CA 1
ATOM 800 C C . VAL A 1 103 ? -11.829 -2.391 -16.033 1.00 89.50 103 VAL A C 1
ATOM 802 O O . VAL A 1 103 ? -12.971 -2.831 -15.923 1.00 89.50 103 VAL A O 1
ATOM 805 N N . ASN A 1 104 ? -11.514 -1.135 -15.719 1.00 90.88 104 ASN A N 1
ATOM 806 C CA . ASN A 1 104 ? -12.429 -0.180 -15.083 1.00 90.88 104 ASN A CA 1
ATOM 807 C C . ASN A 1 104 ? -12.903 -0.515 -13.661 1.00 90.88 104 ASN A C 1
ATOM 809 O O . ASN A 1 104 ? -13.580 0.329 -13.062 1.00 90.88 104 ASN A O 1
ATOM 813 N N . ASP A 1 105 ? -12.556 -1.671 -13.098 1.00 92.88 105 ASP A N 1
ATOM 814 C CA . ASP A 1 105 ? -12.907 -1.966 -11.716 1.00 92.88 105 ASP A CA 1
ATOM 815 C C . ASP A 1 105 ? -12.185 -1.022 -10.756 1.00 92.88 105 ASP A C 1
ATOM 817 O O . ASP A 1 105 ? -11.102 -0.494 -11.026 1.00 92.88 105 ASP A O 1
ATOM 821 N N . THR A 1 106 ? -12.798 -0.804 -9.598 1.00 95.44 106 THR A N 1
ATOM 822 C CA . THR A 1 106 ? -12.129 -0.158 -8.476 1.00 95.44 106 THR A CA 1
ATOM 823 C C . THR A 1 106 ? -11.591 -1.231 -7.549 1.00 95.44 106 THR A C 1
ATOM 825 O O . THR A 1 106 ? -12.322 -2.121 -7.120 1.00 95.44 106 THR A O 1
ATOM 828 N N . ILE A 1 107 ? -10.311 -1.126 -7.221 1.00 96.44 107 ILE A N 1
ATOM 829 C CA . ILE A 1 107 ? -9.654 -1.981 -6.242 1.00 96.44 107 ILE A CA 1
ATOM 830 C C . ILE A 1 107 ? -9.338 -1.174 -4.987 1.00 96.44 107 ILE A C 1
ATOM 832 O O . ILE A 1 107 ? -9.085 0.026 -5.068 1.00 96.44 107 ILE A O 1
ATOM 836 N N . LEU A 1 108 ? -9.351 -1.822 -3.829 1.00 96.69 108 LEU A N 1
ATOM 837 C CA . LEU A 1 108 ? -8.905 -1.275 -2.553 1.00 96.69 108 LEU A CA 1
ATOM 838 C C . LEU A 1 108 ? -7.574 -1.918 -2.189 1.00 96.69 108 LEU A C 1
ATOM 840 O O . LEU A 1 108 ? -7.506 -3.134 -2.019 1.00 96.69 108 LEU A O 1
ATOM 844 N N . LEU A 1 109 ? -6.536 -1.098 -2.072 1.00 96.75 109 LEU A N 1
ATOM 845 C CA . LEU A 1 109 ? -5.224 -1.506 -1.589 1.00 96.75 109 LEU A CA 1
ATOM 846 C C . LEU A 1 109 ? -5.177 -1.247 -0.087 1.00 96.75 109 LEU A C 1
ATOM 848 O O . LEU A 1 109 ? -5.245 -0.091 0.321 1.00 96.75 109 LEU A O 1
ATOM 852 N N . LEU A 1 110 ? -5.089 -2.308 0.711 1.00 95.75 110 LEU A N 1
ATOM 853 C CA . LEU A 1 110 ? -4.975 -2.234 2.163 1.00 95.75 110 LEU A CA 1
ATOM 854 C C . LEU A 1 110 ? -3.532 -2.465 2.595 1.00 95.75 110 LEU A C 1
ATOM 856 O O . LEU A 1 110 ? -2.856 -3.355 2.075 1.00 95.75 110 LEU A O 1
ATOM 860 N N . TYR A 1 111 ? -3.083 -1.695 3.573 1.00 94.00 111 TYR A N 1
ATOM 861 C CA . TYR A 1 111 ? -1.755 -1.770 4.164 1.00 94.00 111 TYR A CA 1
ATOM 862 C C . TYR A 1 111 ? -1.828 -1.494 5.669 1.00 94.00 111 TYR A C 1
ATOM 864 O O . TYR A 1 111 ? -2.800 -0.935 6.173 1.00 94.00 111 TYR A O 1
ATOM 872 N N . GLN A 1 112 ? -0.804 -1.946 6.390 1.00 89.81 112 GLN A N 1
ATOM 873 C CA . GLN A 1 112 ? -0.692 -1.794 7.842 1.00 89.81 112 GLN A CA 1
ATOM 874 C C . GLN A 1 112 ? 0.278 -0.674 8.220 1.00 89.81 112 GLN A C 1
ATOM 876 O O . GLN A 1 112 ? 0.599 0.150 7.376 1.00 89.81 112 GLN A O 1
ATOM 881 N N . GLU A 1 113 ? 0.720 -0.659 9.484 1.00 86.31 113 GLU A N 1
ATOM 882 C CA . GLU A 1 113 ? 1.492 0.403 10.147 1.00 86.31 113 GLU A CA 1
ATOM 883 C C . GLU A 1 113 ? 0.635 1.586 10.617 1.00 86.31 113 GLU A C 1
ATOM 885 O O . GLU A 1 113 ? 1.093 2.713 10.776 1.00 86.31 113 GLU A O 1
ATOM 890 N N . ASN A 1 114 ? -0.621 1.296 10.953 1.00 84.81 114 ASN A N 1
ATOM 891 C CA . ASN A 1 114 ? -1.619 2.228 11.477 1.00 84.81 114 ASN A CA 1
ATOM 892 C C . ASN A 1 114 ? -1.185 3.008 12.738 1.00 84.81 114 ASN A C 1
ATOM 894 O O . ASN A 1 114 ? -1.755 4.057 13.060 1.00 84.81 114 ASN A O 1
ATOM 898 N N . GLY A 1 115 ? -0.160 2.538 13.453 1.00 80.31 115 GLY A N 1
ATOM 899 C CA . GLY A 1 115 ? 0.518 3.308 14.494 1.00 80.31 115 GLY A CA 1
ATOM 900 C C . GLY A 1 115 ? 1.090 4.633 13.973 1.00 80.31 115 GLY A C 1
ATOM 901 O O . GLY A 1 115 ? 0.966 5.641 14.659 1.00 80.31 115 GLY A O 1
ATOM 902 N N . HIS A 1 116 ? 1.591 4.686 12.734 1.00 82.56 116 HIS A N 1
ATOM 903 C CA . HIS A 1 116 ? 2.061 5.922 12.084 1.00 82.56 116 HIS A CA 1
ATOM 904 C C . HIS A 1 116 ? 0.938 6.924 11.785 1.00 82.56 116 HIS A C 1
ATOM 906 O O . HIS A 1 116 ? 1.205 8.061 11.404 1.00 82.56 116 HIS A O 1
ATOM 912 N N . VAL A 1 117 ? -0.319 6.516 11.966 1.00 89.38 117 VAL A N 1
ATOM 913 C CA . VAL A 1 117 ? -1.495 7.379 11.832 1.00 89.38 117 VAL A CA 1
ATOM 914 C C . VAL A 1 117 ? -2.038 7.786 13.199 1.00 89.38 117 VAL A C 1
ATOM 916 O O . VAL A 1 117 ? -2.351 8.948 13.430 1.00 89.38 117 VAL A O 1
ATOM 919 N N . THR A 1 118 ? -2.135 6.838 14.131 1.00 92.06 118 THR A N 1
ATOM 920 C CA . THR A 1 118 ? -2.828 7.050 15.415 1.00 92.06 118 THR A CA 1
ATOM 921 C C . THR A 1 118 ? -1.915 7.342 16.598 1.00 92.06 118 THR A C 1
ATOM 923 O O . THR A 1 118 ? -2.407 7.783 17.632 1.00 92.06 118 THR A O 1
ATOM 926 N N . LYS A 1 119 ? -0.602 7.141 16.459 1.00 89.06 119 LYS A N 1
ATOM 927 C CA . LYS A 1 119 ? 0.418 7.484 17.465 1.00 89.06 119 LYS A CA 1
ATOM 928 C C . LYS A 1 119 ? 1.328 8.622 17.013 1.00 89.06 119 LYS A C 1
ATOM 930 O O . LYS A 1 119 ? 2.392 8.812 17.589 1.00 89.06 119 LYS A O 1
ATOM 935 N N . LEU A 1 120 ? 0.938 9.364 15.975 1.00 83.94 120 LEU A N 1
ATOM 936 C CA . LEU A 1 120 ? 1.785 10.403 15.390 1.00 83.94 120 LEU A CA 1
ATOM 937 C C . LEU A 1 120 ? 2.190 11.462 16.431 1.00 83.94 120 LEU A C 1
ATOM 939 O O . LEU A 1 120 ? 3.363 11.799 16.533 1.00 83.94 120 LEU A O 1
ATOM 943 N N . ASP A 1 121 ? 1.246 11.890 17.273 1.00 81.06 121 ASP A N 1
ATOM 944 C CA . ASP A 1 121 ? 1.499 12.865 18.345 1.00 81.06 121 ASP A CA 1
ATOM 945 C C . ASP A 1 121 ? 2.376 12.308 19.486 1.00 81.06 121 ASP A C 1
ATOM 947 O O . ASP A 1 121 ? 2.952 13.069 20.262 1.00 81.06 121 ASP A O 1
ATOM 951 N N . GLU A 1 122 ? 2.487 10.981 19.597 1.00 81.50 122 GLU A N 1
ATOM 952 C CA . GLU A 1 122 ? 3.275 10.293 20.626 1.00 81.50 122 GLU A CA 1
ATOM 953 C C . GLU A 1 122 ? 4.705 9.973 20.161 1.00 81.50 122 GLU A C 1
ATOM 955 O O . GLU A 1 122 ? 5.574 9.719 20.998 1.00 81.50 122 GLU A O 1
ATOM 960 N N . ASP A 1 123 ? 4.974 10.000 18.849 1.00 76.38 123 ASP A N 1
ATOM 961 C CA . ASP A 1 123 ? 6.314 9.818 18.285 1.00 76.38 123 ASP A CA 1
ATOM 962 C C . ASP A 1 123 ? 6.831 11.122 17.652 1.00 76.38 123 ASP A C 1
ATOM 964 O O . ASP A 1 123 ? 6.635 11.360 16.458 1.00 76.38 123 ASP A O 1
ATOM 968 N N . PRO A 1 124 ? 7.582 11.954 18.400 1.00 70.56 124 PRO A N 1
ATOM 969 C CA . PRO A 1 124 ? 8.090 13.230 17.895 1.00 70.56 124 PRO A CA 1
ATOM 970 C C . PRO A 1 124 ? 9.073 13.084 16.720 1.00 70.56 124 PRO A C 1
ATOM 972 O O . PRO A 1 124 ? 9.445 14.081 16.100 1.00 70.56 124 PRO A O 1
ATOM 975 N N . ARG A 1 125 ? 9.514 11.862 16.387 1.00 71.81 125 ARG A N 1
ATOM 976 C CA . ARG A 1 125 ? 10.346 11.589 15.203 1.00 71.81 125 ARG A CA 1
ATOM 977 C C . ARG A 1 125 ? 9.518 11.518 13.918 1.00 71.81 125 ARG A C 1
ATOM 979 O O . ARG A 1 125 ? 10.090 11.525 12.827 1.00 71.81 125 ARG A O 1
ATOM 986 N N . HIS A 1 126 ? 8.194 11.455 14.023 1.00 70.81 126 HIS A N 1
ATOM 987 C CA . HIS A 1 126 ? 7.277 11.356 12.899 1.00 70.81 126 HIS A CA 1
ATOM 988 C C . HIS A 1 126 ? 6.364 12.581 12.857 1.00 70.81 126 HIS A C 1
ATOM 990 O O . HIS A 1 126 ? 5.353 12.664 13.532 1.00 70.81 126 HIS A O 1
ATOM 996 N N . ILE A 1 127 ? 6.734 13.553 12.019 1.00 77.12 127 ILE A N 1
ATOM 997 C CA . ILE A 1 127 ? 5.964 14.798 11.834 1.00 77.12 127 ILE A CA 1
ATOM 998 C C . ILE A 1 127 ? 4.736 14.564 10.934 1.00 77.12 127 ILE A C 1
ATOM 1000 O O . ILE A 1 127 ? 3.773 15.324 10.958 1.00 77.12 127 ILE A O 1
ATOM 1004 N N . THR A 1 128 ? 4.768 13.519 10.105 1.00 83.31 128 THR A N 1
ATOM 1005 C CA . THR A 1 128 ? 3.697 13.165 9.164 1.00 83.31 128 THR A CA 1
ATOM 1006 C C . THR A 1 128 ? 3.572 11.651 9.071 1.00 83.31 128 THR A C 1
ATOM 1008 O O . THR A 1 128 ? 4.595 10.970 9.139 1.00 83.31 128 THR A O 1
ATOM 1011 N N . SER A 1 129 ? 2.375 11.139 8.782 1.00 86.12 129 SER A N 1
ATOM 1012 C CA . SER A 1 129 ? 2.157 9.718 8.462 1.00 86.12 129 SER A CA 1
ATOM 1013 C C . SER A 1 129 ? 2.838 9.276 7.158 1.00 86.12 129 SER A C 1
ATOM 1015 O O . SER A 1 129 ? 3.073 8.093 6.949 1.00 86.12 129 SER A O 1
ATOM 1017 N N . GLY A 1 130 ? 3.201 10.229 6.294 1.00 88.06 130 GLY A N 1
ATOM 1018 C CA . GLY A 1 130 ? 3.869 9.981 5.020 1.00 88.06 130 GL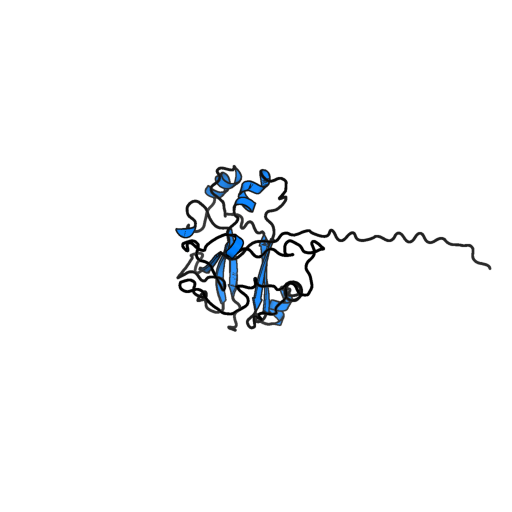Y A CA 1
ATOM 1019 C C . GLY A 1 130 ? 2.922 10.091 3.826 1.00 88.06 130 GLY A C 1
ATOM 1020 O O . GLY A 1 130 ? 1.796 10.577 3.930 1.00 88.06 130 GLY A O 1
ATOM 1021 N N . VAL A 1 131 ? 3.407 9.675 2.658 1.00 90.69 131 VAL A N 1
ATOM 1022 C CA . VAL A 1 131 ? 2.650 9.699 1.401 1.00 90.69 131 VAL A CA 1
ATOM 1023 C C . VAL A 1 131 ? 2.746 8.352 0.714 1.00 90.69 131 VAL A C 1
ATOM 1025 O O . VAL A 1 131 ? 3.778 7.687 0.787 1.00 90.69 131 VAL A O 1
ATOM 1028 N N . ILE A 1 132 ? 1.695 7.994 -0.011 1.00 92.56 132 ILE A N 1
ATOM 1029 C CA . ILE A 1 132 ? 1.685 6.833 -0.887 1.00 92.56 132 ILE A CA 1
ATOM 1030 C C . ILE A 1 132 ? 1.656 7.268 -2.348 1.00 92.56 132 ILE A C 1
ATOM 1032 O O . ILE A 1 132 ? 1.043 8.276 -2.719 1.00 92.56 132 ILE A O 1
ATOM 1036 N N . ARG A 1 133 ? 2.319 6.476 -3.188 1.00 93.62 133 ARG A N 1
ATOM 1037 C CA . ARG A 1 133 ? 2.248 6.582 -4.642 1.00 93.62 133 ARG A CA 1
ATOM 1038 C C . ARG A 1 133 ? 2.013 5.199 -5.221 1.00 93.62 133 ARG A C 1
ATOM 1040 O O . ARG A 1 133 ? 2.766 4.277 -4.924 1.00 93.62 133 ARG A O 1
ATOM 1047 N N . VAL A 1 134 ? 0.968 5.064 -6.029 1.00 94.25 134 VAL A N 1
ATOM 1048 C CA . VAL A 1 134 ? 0.635 3.806 -6.704 1.00 94.25 134 VAL A CA 1
ATOM 1049 C C . VAL A 1 134 ? 0.925 3.972 -8.180 1.00 94.25 134 VAL A C 1
ATOM 1051 O O . VAL A 1 134 ? 0.346 4.840 -8.832 1.00 94.25 134 VAL A O 1
ATOM 1054 N N . TYR A 1 135 ? 1.808 3.125 -8.690 1.00 94.31 135 TYR A N 1
ATOM 1055 C CA . TYR A 1 135 ? 2.181 3.075 -10.095 1.00 94.31 135 TYR A CA 1
ATOM 1056 C C . TYR A 1 135 ? 1.589 1.820 -10.733 1.00 94.31 135 TYR A C 1
ATOM 1058 O O . TYR A 1 135 ? 1.572 0.757 -10.112 1.00 94.31 135 TYR A O 1
ATOM 1066 N N . GLY A 1 136 ? 1.105 1.951 -11.964 1.00 91.69 136 GLY A N 1
ATOM 1067 C CA . GLY A 1 136 ? 0.648 0.834 -12.786 1.00 91.69 136 GLY A CA 1
ATOM 1068 C C . GLY A 1 136 ? 1.606 0.592 -13.944 1.00 91.69 136 GLY A C 1
ATOM 1069 O O . GLY A 1 136 ? 2.190 1.545 -14.459 1.00 91.69 136 GLY A O 1
ATOM 1070 N N . THR A 1 137 ? 1.758 -0.670 -14.344 1.00 91.62 137 THR A N 1
ATOM 1071 C CA . THR A 1 137 ? 2.370 -1.076 -15.615 1.00 91.62 137 THR A CA 1
ATOM 1072 C C . THR A 1 137 ? 1.817 -2.436 -16.054 1.00 91.62 137 THR A C 1
ATOM 1074 O O . THR A 1 137 ? 1.638 -3.324 -15.217 1.00 91.62 137 THR A O 1
ATOM 1077 N N . SER A 1 138 ? 1.554 -2.613 -17.347 1.00 88.94 138 SER A N 1
ATOM 1078 C CA . SER A 1 138 ? 1.268 -3.911 -17.985 1.00 88.94 138 SER A CA 1
ATOM 1079 C C . SER A 1 138 ? 2.524 -4.787 -18.123 1.00 88.94 138 SER A C 1
ATOM 1081 O O . SER A 1 138 ? 2.441 -6.013 -18.156 1.00 88.94 138 SER A O 1
ATOM 1083 N N . ASN A 1 139 ? 3.700 -4.153 -18.157 1.00 89.75 139 ASN A N 1
ATOM 1084 C CA . ASN A 1 139 ? 4.982 -4.747 -18.517 1.00 89.75 139 ASN A CA 1
ATOM 1085 C C . ASN A 1 139 ? 5.990 -4.587 -17.372 1.00 89.75 139 ASN A C 1
ATOM 1087 O O . ASN A 1 139 ? 7.014 -3.923 -17.514 1.00 89.75 139 ASN A O 1
ATOM 1091 N N . SER A 1 140 ? 5.691 -5.173 -16.209 1.00 90.31 140 SER A N 1
ATOM 1092 C CA . SER A 1 140 ? 6.617 -5.135 -15.067 1.00 90.31 140 SER A CA 1
ATOM 1093 C C . SER A 1 140 ? 7.912 -5.890 -15.380 1.00 90.31 140 SER A C 1
ATOM 1095 O O . SER A 1 140 ? 7.842 -7.057 -15.783 1.00 90.31 140 SER A O 1
ATOM 1097 N N . SER A 1 141 ? 9.069 -5.294 -15.097 1.00 92.50 141 SER A N 1
ATOM 1098 C CA . SER A 1 141 ? 10.375 -5.943 -15.222 1.00 92.50 141 SER A CA 1
ATOM 1099 C C . SER A 1 141 ? 11.016 -6.207 -13.852 1.00 92.50 141 SER A C 1
ATOM 1101 O O . SER A 1 141 ? 11.003 -5.339 -12.978 1.00 92.50 141 SER A O 1
ATOM 1103 N N . PRO A 1 142 ? 11.692 -7.359 -13.654 1.00 93.06 142 PRO A N 1
ATOM 1104 C CA . PRO A 1 142 ? 12.536 -7.592 -12.479 1.00 93.06 142 PRO A CA 1
ATOM 1105 C C . PRO A 1 142 ? 13.656 -6.554 -12.288 1.00 93.06 142 PRO A C 1
ATOM 1107 O O . PRO A 1 142 ? 14.247 -6.493 -11.211 1.00 93.06 142 PRO A O 1
ATOM 1110 N N . THR A 1 143 ? 13.981 -5.779 -13.327 1.00 94.44 143 THR A N 1
ATOM 1111 C CA . THR A 1 143 ? 15.038 -4.758 -13.322 1.00 94.44 143 THR A CA 1
ATOM 1112 C C . THR A 1 143 ? 14.508 -3.326 -13.246 1.00 94.44 143 THR A C 1
ATOM 1114 O O . THR A 1 143 ? 15.297 -2.398 -13.404 1.00 94.44 143 THR A O 1
ATOM 1117 N N . ASP A 1 144 ? 13.203 -3.127 -13.037 1.00 94.50 144 ASP A N 1
ATOM 1118 C CA . ASP A 1 144 ? 12.642 -1.787 -12.853 1.00 94.50 144 ASP A CA 1
ATOM 1119 C C . ASP A 1 144 ? 13.265 -1.105 -11.628 1.00 94.50 144 ASP A C 1
ATOM 1121 O O . ASP A 1 144 ? 13.398 -1.711 -10.558 1.00 94.50 144 ASP A O 1
ATOM 1125 N N . THR A 1 145 ? 13.642 0.167 -11.774 1.00 94.56 145 THR A N 1
ATOM 1126 C CA . THR A 1 145 ? 14.303 0.943 -10.716 1.00 94.56 145 THR A CA 1
ATOM 1127 C C . THR A 1 145 ? 13.360 1.962 -10.094 1.00 94.56 145 THR A C 1
ATOM 1129 O O . THR A 1 145 ? 12.459 2.492 -10.751 1.00 94.56 145 THR A O 1
ATOM 1132 N N . LEU A 1 146 ? 13.584 2.269 -8.813 1.00 91.81 146 LEU A N 1
ATOM 1133 C CA . LEU A 1 146 ? 12.815 3.275 -8.089 1.00 91.81 146 LEU A CA 1
ATOM 1134 C C . LEU A 1 146 ? 12.896 4.636 -8.778 1.00 91.81 146 LEU A C 1
ATOM 1136 O O . LEU A 1 146 ? 11.878 5.303 -8.946 1.00 91.81 146 LEU A O 1
ATOM 1140 N N . GLN A 1 147 ? 14.097 5.038 -9.193 1.00 91.00 147 GLN A N 1
ATOM 1141 C CA . GLN A 1 147 ? 14.289 6.306 -9.883 1.00 91.00 147 GLN A CA 1
ATOM 1142 C C . GLN A 1 147 ? 13.551 6.335 -11.229 1.00 91.00 147 GLN A C 1
ATOM 1144 O O . GLN A 1 147 ? 12.840 7.300 -11.485 1.00 91.00 147 GLN A O 1
ATOM 1149 N N . GLY A 1 148 ? 13.648 5.271 -12.037 1.00 92.38 148 GLY A N 1
ATOM 1150 C CA . GLY A 1 148 ? 12.996 5.210 -13.348 1.00 92.38 148 GLY A CA 1
ATOM 1151 C C . GLY A 1 148 ? 11.467 5.249 -13.270 1.00 92.38 148 GLY A C 1
ATOM 1152 O O . GLY A 1 148 ? 10.829 5.950 -14.050 1.00 92.38 148 GLY A O 1
ATOM 1153 N N . ILE A 1 149 ? 10.867 4.557 -12.297 1.00 92.69 149 ILE A N 1
ATOM 1154 C CA . ILE A 1 149 ? 9.410 4.593 -12.090 1.00 92.69 149 ILE A CA 1
ATOM 1155 C C . ILE A 1 149 ? 8.961 5.916 -11.458 1.00 92.69 149 ILE A C 1
ATOM 1157 O O . ILE A 1 149 ? 7.895 6.425 -11.795 1.00 92.69 149 ILE A O 1
ATOM 1161 N N . ASN A 1 150 ? 9.765 6.528 -10.581 1.00 89.50 150 ASN A N 1
ATOM 1162 C CA . ASN A 1 150 ? 9.420 7.818 -9.972 1.00 89.50 150 ASN A CA 1
ATOM 1163 C C . ASN A 1 150 ? 9.309 8.970 -10.986 1.00 89.50 150 ASN A C 1
ATOM 1165 O O . ASN A 1 150 ? 8.695 9.989 -10.667 1.00 89.50 150 ASN A O 1
ATOM 1169 N N . GLU A 1 151 ? 9.861 8.814 -12.191 1.00 88.75 151 GLU A N 1
ATOM 1170 C CA . GLU A 1 151 ? 9.688 9.750 -13.308 1.00 88.75 151 GLU A CA 1
ATOM 1171 C C . GLU A 1 151 ? 8.303 9.645 -13.970 1.00 88.75 151 GLU A C 1
ATOM 1173 O O . GLU A 1 151 ? 7.910 10.520 -14.745 1.00 88.75 151 GLU A O 1
ATOM 1178 N N . TRP A 1 152 ? 7.532 8.594 -13.680 1.00 90.94 152 TRP A N 1
ATOM 1179 C CA . TRP A 1 152 ? 6.205 8.410 -14.249 1.00 90.94 152 TRP A CA 1
ATOM 1180 C C . TRP A 1 152 ? 5.186 9.315 -13.549 1.00 90.94 152 TRP A C 1
ATOM 1182 O O . TRP A 1 152 ? 4.853 9.119 -12.384 1.00 90.94 152 TRP A O 1
ATOM 1192 N N . GLY A 1 153 ? 4.667 10.311 -14.265 1.00 92.25 153 GLY A N 1
ATOM 1193 C CA . GLY A 1 153 ? 3.588 11.177 -13.788 1.00 92.25 153 GLY A CA 1
ATOM 1194 C C . GLY A 1 153 ? 2.187 10.659 -14.133 1.00 92.25 153 GLY A C 1
ATOM 1195 O O . GLY A 1 153 ? 2.015 9.638 -14.806 1.00 92.25 153 GLY A O 1
ATOM 1196 N N . PHE A 1 154 ? 1.162 11.396 -13.694 1.00 92.38 154 PHE A N 1
ATOM 1197 C CA . PHE A 1 154 ? -0.228 11.162 -14.119 1.00 92.38 154 PHE A CA 1
ATOM 1198 C C . PHE A 1 154 ? -0.403 11.370 -15.630 1.00 92.38 154 PHE A C 1
ATOM 1200 O O . PHE A 1 154 ? -1.186 10.681 -16.280 1.00 92.38 154 PHE A O 1
ATOM 1207 N N . ASP A 1 155 ? 0.356 12.299 -16.210 1.00 92.19 155 ASP A N 1
ATOM 1208 C CA . ASP A 1 155 ? 0.386 12.557 -17.647 1.00 92.19 155 ASP A CA 1
ATOM 1209 C C . ASP A 1 155 ? 0.880 11.332 -18.430 1.00 92.19 155 ASP A C 1
ATOM 1211 O O . ASP A 1 155 ? 0.319 11.021 -19.480 1.00 92.19 155 ASP A O 1
ATOM 1215 N N . LYS A 1 156 ? 1.866 10.595 -17.896 1.00 92.06 156 LYS A N 1
ATOM 1216 C CA . LYS A 1 156 ? 2.340 9.336 -18.483 1.00 92.06 156 LYS A CA 1
ATOM 1217 C C . LYS A 1 156 ? 1.256 8.276 -18.496 1.00 92.06 156 LYS A C 1
ATOM 1219 O O . LYS A 1 156 ? 1.081 7.647 -19.533 1.00 92.06 156 LYS A O 1
ATOM 1224 N N . PHE A 1 157 ? 0.476 8.159 -17.422 1.00 90.00 157 PHE A N 1
ATOM 1225 C CA . PHE A 1 157 ? -0.661 7.237 -17.374 1.00 90.00 157 PHE A CA 1
ATOM 1226 C C . PHE A 1 157 ? -1.703 7.542 -18.461 1.00 90.00 157 PHE A C 1
ATOM 1228 O O . PHE A 1 157 ? -2.213 6.637 -19.118 1.00 90.00 157 PHE A O 1
ATOM 1235 N N . ILE A 1 158 ? -1.984 8.826 -18.706 1.00 87.69 158 ILE A N 1
ATOM 1236 C CA . ILE A 1 158 ? -2.914 9.255 -19.760 1.00 87.69 158 ILE A CA 1
ATOM 1237 C C . ILE A 1 158 ? -2.317 9.014 -21.156 1.00 87.69 158 ILE A C 1
ATOM 1239 O O . ILE A 1 158 ? -2.983 8.444 -22.019 1.00 87.69 158 ILE A O 1
ATOM 1243 N N . GLN A 1 159 ? -1.066 9.429 -21.389 1.00 90.44 159 GLN A N 1
ATOM 1244 C CA . GLN A 1 159 ? -0.373 9.296 -22.680 1.00 90.44 159 GLN A CA 1
ATOM 1245 C C . GLN A 1 159 ? -0.213 7.830 -23.097 1.00 90.44 159 GLN A C 1
ATOM 1247 O O . GLN A 1 159 ? -0.397 7.497 -24.267 1.00 90.44 159 GLN A O 1
ATOM 1252 N N . SER A 1 160 ? 0.085 6.959 -22.133 1.00 89.44 160 SER A N 1
ATOM 1253 C CA . SER A 1 160 ? 0.222 5.517 -22.327 1.00 89.44 160 SER A CA 1
ATOM 1254 C C . SER A 1 160 ? -1.130 4.801 -22.440 1.00 89.44 160 SER A C 1
ATOM 1256 O O . SER A 1 160 ? -1.173 3.596 -22.657 1.00 89.44 160 SER A O 1
ATOM 1258 N N . LYS A 1 161 ? -2.250 5.532 -22.312 1.00 87.62 161 LYS A N 1
ATOM 1259 C CA . LYS A 1 161 ? -3.620 4.994 -22.310 1.00 87.62 161 LYS A CA 1
ATOM 1260 C C . LYS A 1 161 ? -3.835 3.920 -21.236 1.00 87.62 161 LYS A C 1
ATOM 1262 O O . LYS A 1 161 ? -4.598 2.980 -21.439 1.00 87.62 161 LYS A O 1
ATOM 1267 N N . GLY A 1 162 ? -3.189 4.092 -20.086 1.00 84.25 162 GLY A N 1
ATOM 1268 C CA . GLY A 1 162 ? -3.279 3.178 -18.953 1.00 84.25 162 GLY A CA 1
ATOM 1269 C C . GLY A 1 162 ? -2.263 2.037 -18.963 1.00 84.25 162 GLY A C 1
ATOM 1270 O O . GLY A 1 162 ? -2.317 1.204 -18.064 1.00 84.25 162 GLY A O 1
ATOM 1271 N N . ASP A 1 163 ? -1.345 2.006 -19.932 1.00 88.56 163 ASP A N 1
ATOM 1272 C CA . ASP A 1 163 ? -0.307 0.977 -20.027 1.00 88.56 163 ASP A CA 1
ATOM 1273 C C . ASP A 1 163 ? 0.721 1.092 -18.896 1.00 88.56 163 ASP A C 1
ATOM 1275 O O . ASP A 1 163 ? 1.042 0.094 -18.263 1.00 88.56 163 ASP A O 1
ATOM 1279 N N . TYR A 1 164 ? 1.186 2.309 -18.595 1.00 92.69 164 TYR A N 1
ATOM 1280 C CA . TYR A 1 164 ? 2.046 2.592 -17.445 1.00 92.69 164 TYR A CA 1
ATOM 1281 C C . TYR A 1 164 ? 1.918 4.037 -16.950 1.00 92.69 164 TYR A C 1
ATOM 1283 O O . TYR A 1 164 ? 1.683 4.959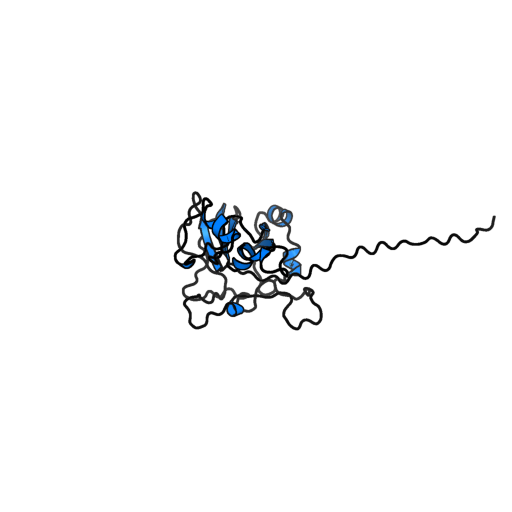 -17.735 1.00 92.69 164 TYR A O 1
ATOM 1291 N N . GLY A 1 165 ? 2.099 4.265 -15.649 1.00 94.00 165 GLY A N 1
ATOM 1292 C CA . GLY A 1 165 ? 2.110 5.613 -15.077 1.00 94.00 165 GLY A CA 1
ATOM 1293 C C . GLY A 1 165 ? 1.751 5.687 -13.594 1.00 94.00 165 GLY A C 1
ATOM 1294 O O . GLY A 1 165 ? 1.471 4.671 -12.958 1.00 94.00 165 GLY A O 1
ATOM 1295 N N . LEU A 1 166 ? 1.729 6.906 -13.045 1.00 94.94 166 LEU A N 1
ATOM 1296 C CA . LEU A 1 166 ? 1.213 7.164 -11.697 1.00 94.94 166 LEU A CA 1
ATOM 1297 C C . LEU A 1 166 ? -0.320 7.130 -11.709 1.00 94.94 166 LEU A C 1
ATOM 1299 O O . LEU A 1 166 ? -0.955 7.870 -12.458 1.00 94.94 166 LEU A O 1
ATOM 1303 N N . MET A 1 167 ? -0.905 6.289 -10.860 1.00 94.38 167 MET A N 1
ATOM 1304 C CA . MET A 1 167 ? -2.354 6.089 -10.738 1.00 94.38 167 MET A CA 1
ATOM 1305 C C . MET A 1 167 ? -2.947 6.785 -9.512 1.00 94.38 167 MET A C 1
ATOM 1307 O O . MET A 1 167 ? -4.101 7.206 -9.537 1.00 94.38 167 MET A O 1
ATOM 1311 N N . LEU A 1 168 ? -2.170 6.906 -8.433 1.00 95.00 168 LEU A N 1
ATOM 1312 C CA . LEU A 1 168 ? -2.598 7.546 -7.192 1.00 95.00 168 LEU A CA 1
ATOM 1313 C C . LEU A 1 168 ? -1.418 8.232 -6.513 1.00 95.00 168 LEU A C 1
ATOM 1315 O O . LEU A 1 168 ? -0.344 7.648 -6.399 1.00 95.00 168 LEU A O 1
ATOM 1319 N N . TRP A 1 169 ? -1.661 9.426 -5.981 1.00 95.00 169 TRP A N 1
ATOM 1320 C CA . TRP A 1 169 ? -0.794 10.085 -5.013 1.00 95.00 169 TRP A CA 1
ATOM 1321 C C . TRP A 1 169 ? -1.668 10.594 -3.870 1.00 95.00 169 TRP A C 1
ATOM 1323 O O . TRP A 1 169 ? -2.526 11.447 -4.086 1.00 95.00 169 TRP A O 1
ATOM 1333 N N . ALA A 1 170 ? -1.470 10.046 -2.673 1.00 94.62 170 ALA A N 1
ATOM 1334 C CA . ALA A 1 170 ? -2.292 10.352 -1.508 1.00 94.62 170 ALA A CA 1
ATOM 1335 C C . ALA A 1 170 ? -1.479 10.364 -0.202 1.00 94.62 170 ALA A C 1
ATOM 1337 O O . ALA A 1 170 ? -0.290 10.033 -0.187 1.00 94.62 170 ALA A O 1
ATOM 1338 N N . SER A 1 171 ? -2.125 10.772 0.890 1.00 93.69 171 SER A N 1
ATOM 1339 C CA . SER A 1 171 ? -1.602 10.626 2.252 1.00 93.69 171 SER A CA 1
ATOM 1340 C C . SER A 1 171 ? -1.529 9.146 2.632 1.00 93.69 171 SER A C 1
ATOM 1342 O O . SER A 1 171 ? -2.361 8.359 2.193 1.00 93.69 171 SER A O 1
ATOM 1344 N N . PHE A 1 172 ? -0.554 8.753 3.450 1.00 92.69 172 PHE A N 1
ATOM 1345 C CA . PHE A 1 172 ? -0.549 7.407 4.030 1.00 92.69 172 PHE A CA 1
ATOM 1346 C C . PHE A 1 172 ? -1.757 7.178 4.951 1.00 92.69 172 PHE A C 1
ATOM 1348 O O . PHE A 1 172 ? -2.375 6.117 4.910 1.00 92.69 172 PHE A O 1
ATOM 1355 N N . ASP A 1 173 ? -2.117 8.200 5.728 1.00 93.69 173 ASP A N 1
ATOM 1356 C CA . ASP A 1 173 ? -3.368 8.248 6.486 1.00 93.69 173 ASP A CA 1
ATOM 1357 C C . ASP A 1 173 ? -4.550 8.447 5.525 1.00 93.69 173 ASP A C 1
ATOM 1359 O O . ASP A 1 173 ? -4.610 9.476 4.844 1.00 93.69 173 ASP A O 1
ATOM 1363 N N . ASP A 1 174 ? -5.463 7.474 5.474 1.00 94.06 174 ASP A N 1
ATOM 1364 C CA . ASP A 1 174 ? -6.665 7.502 4.629 1.00 94.06 174 ASP A CA 1
ATOM 1365 C C . ASP A 1 174 ? -7.845 8.273 5.249 1.00 94.06 174 ASP A C 1
ATOM 1367 O O . ASP A 1 174 ? -8.852 8.495 4.579 1.00 94.06 174 ASP A O 1
ATOM 1371 N N . GLY A 1 175 ? -7.701 8.726 6.498 1.00 94.00 175 GLY A N 1
ATOM 1372 C CA . GLY A 1 175 ? -8.688 9.527 7.218 1.00 94.00 175 GLY A CA 1
ATOM 1373 C C . GLY A 1 175 ? -9.590 8.746 8.173 1.00 94.00 175 GLY A C 1
ATOM 1374 O O . GLY A 1 175 ? -10.090 9.353 9.120 1.00 94.00 175 GLY A O 1
ATOM 1375 N N . ASP A 1 176 ? -9.712 7.425 8.015 1.00 94.19 176 ASP A N 1
ATOM 1376 C CA . ASP A 1 176 ? -10.662 6.606 8.784 1.00 94.19 176 ASP A CA 1
ATOM 1377 C C . ASP A 1 176 ? -9.981 5.440 9.513 1.00 94.19 176 ASP A C 1
ATOM 1379 O O . ASP A 1 176 ? -10.452 4.998 10.564 1.00 94.19 176 ASP A O 1
ATOM 1383 N N . CYS A 1 177 ? -8.852 4.961 8.988 1.00 95.44 177 CYS A N 1
ATOM 1384 C CA . CYS A 1 177 ? -8.092 3.863 9.562 1.00 95.44 177 CYS A CA 1
ATOM 1385 C C . CYS A 1 177 ? -7.550 4.185 10.955 1.00 95.44 177 CYS A C 1
ATOM 1387 O O . CYS A 1 177 ? -7.327 5.346 11.322 1.00 95.44 177 CYS A O 1
ATOM 1389 N N . TYR A 1 178 ? -7.322 3.133 11.741 1.00 96.12 178 TYR A N 1
ATOM 1390 C CA . TYR A 1 178 ? -6.765 3.252 13.083 1.00 96.12 178 TYR A CA 1
ATOM 1391 C C . TYR A 1 178 ? -6.076 1.968 13.542 1.00 96.12 178 TYR A C 1
ATOM 1393 O O . TYR A 1 178 ? -6.379 0.881 13.051 1.00 96.12 178 TYR A O 1
ATOM 1401 N N . GLN A 1 179 ? -5.140 2.103 14.484 1.00 95.31 179 GLN A N 1
ATOM 1402 C CA . GLN A 1 179 ? -4.663 0.991 15.303 1.00 95.31 179 GLN A CA 1
ATOM 1403 C C . GLN A 1 179 ? -5.362 1.083 16.656 1.00 95.31 179 GLN A C 1
ATOM 1405 O O . GLN A 1 179 ? -5.415 2.167 17.237 1.00 95.31 179 GLN A O 1
ATOM 1410 N N . ASP A 1 180 ? -5.890 -0.021 17.171 1.00 95.62 180 ASP A N 1
ATOM 1411 C CA . ASP A 1 180 ? -6.498 -0.060 18.492 1.00 95.62 180 ASP A CA 1
ATOM 1412 C C . ASP A 1 180 ? -5.426 0.003 19.586 1.00 95.62 180 ASP A C 1
ATOM 1414 O O . ASP A 1 180 ? -4.884 -0.999 20.052 1.00 95.62 180 ASP A O 1
ATOM 1418 N N . ASN A 1 181 ? -5.073 1.226 19.962 1.00 93.94 181 ASN A N 1
ATOM 1419 C CA . ASN A 1 181 ? -3.997 1.525 20.902 1.00 93.94 181 ASN A CA 1
ATOM 1420 C C . ASN A 1 181 ? -4.413 2.519 21.999 1.00 93.94 181 ASN A C 1
ATOM 1422 O O . ASN A 1 181 ? -3.557 2.981 22.747 1.00 93.94 181 ASN A O 1
ATOM 1426 N N . ASN A 1 182 ? -5.711 2.826 22.103 1.00 93.75 182 ASN A N 1
ATOM 1427 C CA . ASN A 1 182 ? -6.303 3.765 23.062 1.00 93.75 182 ASN A CA 1
ATOM 1428 C C . ASN A 1 182 ? -5.787 5.213 23.004 1.00 93.75 182 ASN A C 1
ATOM 1430 O O . ASN A 1 182 ? -6.092 5.991 23.910 1.00 93.75 182 ASN A O 1
ATOM 1434 N N . THR A 1 183 ? -5.056 5.615 21.961 1.00 93.75 183 THR A N 1
ATOM 1435 C CA . THR A 1 183 ? -4.713 7.031 21.798 1.00 93.75 183 THR A CA 1
ATOM 1436 C C . THR A 1 183 ? -5.970 7.857 21.506 1.00 93.75 183 THR A C 1
ATOM 1438 O O . THR A 1 183 ? -6.943 7.326 20.951 1.00 93.75 183 THR A O 1
ATOM 1441 N N . PRO A 1 184 ? -5.978 9.171 21.808 1.00 94.56 184 PRO A N 1
ATOM 1442 C CA . PRO A 1 184 ? -7.103 10.039 21.465 1.00 94.56 184 PRO A CA 1
ATOM 1443 C C . PRO A 1 184 ? -7.496 9.945 19.986 1.00 94.56 184 PRO A C 1
ATOM 1445 O O . PRO A 1 184 ? -8.683 9.899 19.669 1.00 94.56 184 PRO A O 1
ATOM 1448 N N . LYS A 1 185 ? -6.507 9.823 19.088 1.00 93.88 185 LYS A N 1
ATOM 1449 C CA . LYS A 1 185 ? -6.735 9.679 17.647 1.00 93.88 185 LYS A CA 1
ATOM 1450 C C . LYS A 1 185 ? -7.414 8.356 17.295 1.00 93.88 185 LYS A C 1
ATOM 1452 O O . LYS A 1 185 ? -8.348 8.352 16.501 1.00 93.88 185 LYS A O 1
ATOM 1457 N N . ALA A 1 186 ? -6.991 7.238 17.885 1.00 95.81 186 ALA A N 1
ATOM 1458 C CA . ALA A 1 186 ? -7.654 5.954 17.659 1.00 95.81 186 ALA A CA 1
ATOM 1459 C C . ALA A 1 186 ? -9.102 5.961 18.174 1.00 95.81 186 ALA A C 1
ATOM 1461 O O . ALA A 1 186 ? -10.001 5.473 17.490 1.00 95.81 186 ALA A O 1
ATOM 1462 N N . LEU A 1 187 ? -9.341 6.552 19.350 1.00 95.94 187 LEU A N 1
ATOM 1463 C CA . LEU A 1 187 ? -10.684 6.689 19.919 1.00 95.94 187 LEU A CA 1
ATOM 1464 C C . LEU A 1 187 ? -11.590 7.569 19.046 1.00 95.94 187 LEU A C 1
ATOM 1466 O O . LEU A 1 187 ? -12.736 7.198 18.812 1.00 95.94 187 LEU A O 1
ATOM 1470 N N . GLU A 1 188 ? -11.073 8.682 18.518 1.00 95.88 188 GLU A N 1
ATOM 1471 C CA . GLU A 1 188 ? -11.766 9.534 17.542 1.00 95.88 188 GLU A CA 1
ATOM 1472 C C . GLU A 1 188 ? -12.150 8.728 16.291 1.00 95.88 188 GLU A C 1
ATOM 1474 O O . GLU A 1 188 ? -13.322 8.685 15.912 1.00 95.88 188 GLU A O 1
ATOM 1479 N N . ARG A 1 189 ? -11.184 8.030 15.679 1.00 95.69 189 ARG A N 1
ATOM 1480 C CA . ARG A 1 189 ? -11.382 7.273 14.432 1.00 95.69 189 ARG A CA 1
ATOM 1481 C C . ARG A 1 189 ? -12.439 6.183 14.558 1.00 95.69 189 ARG A C 1
ATOM 1483 O O . ARG A 1 189 ? -13.236 6.020 13.637 1.00 95.69 189 ARG A O 1
ATOM 1490 N N . LYS A 1 190 ? -12.521 5.502 15.707 1.00 95.88 190 LYS A N 1
ATOM 1491 C CA . LYS A 1 190 ? -13.560 4.497 16.009 1.00 95.88 190 LYS A CA 1
ATOM 1492 C C . LYS A 1 190 ? -14.995 5.039 15.968 1.00 95.88 190 LYS A C 1
ATOM 1494 O O . LYS A 1 190 ? -15.926 4.245 15.890 1.00 95.88 190 LYS A O 1
ATOM 1499 N N . THR A 1 191 ? -15.190 6.359 16.022 1.00 95.75 191 THR A N 1
ATOM 1500 C CA . THR A 1 19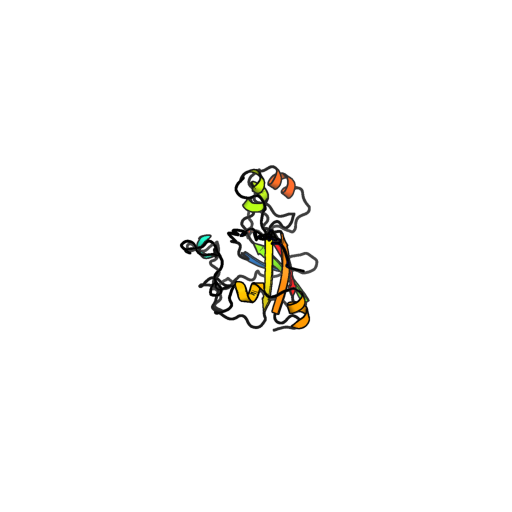1 ? -16.522 6.991 15.947 1.00 95.75 191 THR A CA 1
ATOM 1501 C C . THR A 1 191 ? -16.954 7.370 14.529 1.00 95.75 191 THR A C 1
ATOM 1503 O O . THR A 1 191 ? -18.112 7.735 14.323 1.00 95.75 191 THR A O 1
ATOM 1506 N N . LEU A 1 192 ? -16.046 7.296 13.551 1.00 95.19 192 LEU A N 1
ATOM 1507 C CA . LEU A 1 192 ? -16.331 7.658 12.165 1.00 95.19 192 LEU A CA 1
ATOM 1508 C C . LEU A 1 192 ? -17.160 6.581 11.452 1.00 95.19 192 LEU A C 1
ATOM 1510 O O . LEU A 1 192 ? -17.212 5.421 11.859 1.00 95.19 192 LEU A O 1
ATOM 1514 N N . VAL A 1 193 ? -17.790 6.966 10.340 1.00 91.81 193 VAL A N 1
ATOM 1515 C CA . VAL A 1 193 ? -18.419 6.006 9.426 1.00 91.81 193 VAL A CA 1
ATOM 1516 C C . VAL A 1 193 ? -17.318 5.247 8.697 1.00 91.81 193 VAL A C 1
ATOM 1518 O O . VAL A 1 193 ? -16.632 5.804 7.849 1.00 91.81 193 VAL A O 1
ATOM 1521 N N . GLN A 1 194 ? -17.166 3.968 9.021 1.00 91.44 194 GLN A N 1
ATOM 1522 C CA . GLN A 1 194 ? -16.106 3.121 8.485 1.00 91.44 194 GLN A CA 1
ATOM 1523 C C . GLN A 1 194 ? -16.637 2.143 7.440 1.00 91.44 194 GLN A C 1
ATOM 1525 O O . GLN A 1 194 ? -17.821 1.793 7.409 1.00 91.44 194 GLN A O 1
ATOM 1530 N N . ARG A 1 195 ? -15.728 1.638 6.601 1.00 91.50 195 ARG A N 1
ATOM 1531 C CA . ARG A 1 195 ? -16.004 0.408 5.850 1.00 91.50 195 ARG A CA 1
ATOM 1532 C C . ARG A 1 195 ? -16.196 -0.765 6.814 1.00 91.50 195 ARG A C 1
ATOM 1534 O O . ARG A 1 195 ? -15.734 -0.732 7.952 1.00 91.50 195 ARG A O 1
ATOM 1541 N N . ALA A 1 196 ? -16.818 -1.832 6.319 1.00 91.12 196 ALA A N 1
ATOM 1542 C CA . ALA A 1 196 ? -16.873 -3.084 7.059 1.00 91.12 196 ALA A CA 1
ATOM 1543 C C . ALA A 1 196 ? -15.454 -3.563 7.417 1.00 91.12 196 ALA A C 1
ATOM 1545 O O . ALA A 1 196 ? -14.546 -3.548 6.575 1.00 91.12 196 ALA A O 1
ATOM 1546 N N . HIS A 1 197 ? -15.303 -3.977 8.672 1.00 92.75 197 HIS A N 1
ATOM 1547 C CA . HIS A 1 197 ? -14.096 -4.611 9.183 1.00 92.75 197 HIS A CA 1
ATOM 1548 C C . HIS A 1 197 ? -13.944 -5.997 8.574 1.00 92.75 197 HIS A C 1
ATOM 1550 O O . HIS A 1 197 ? -14.910 -6.754 8.456 1.00 92.75 197 HIS A O 1
ATOM 1556 N N . LEU A 1 198 ? -12.722 -6.326 8.185 1.00 93.94 198 LEU A N 1
ATOM 1557 C CA . LEU A 1 198 ? -12.345 -7.669 7.790 1.00 93.94 198 LEU A CA 1
ATOM 1558 C C . LEU A 1 198 ? -11.816 -8.400 9.020 1.00 93.94 198 LEU A C 1
ATOM 1560 O O . LEU A 1 198 ? -11.051 -7.847 9.800 1.00 93.94 198 LEU A O 1
ATOM 1564 N N . GLU A 1 199 ? -12.141 -9.684 9.143 1.00 93.19 199 GLU A N 1
ATOM 1565 C CA . GLU A 1 199 ? -11.700 -10.515 10.273 1.00 93.19 199 GLU A CA 1
ATOM 1566 C C . GLU A 1 199 ? -10.173 -10.494 10.478 1.00 93.19 199 GLU A C 1
ATOM 1568 O O . GLU A 1 199 ? -9.690 -10.493 11.606 1.00 93.19 199 GLU A O 1
ATOM 1573 N N . VAL A 1 200 ? -9.401 -10.410 9.386 1.00 92.06 200 VAL A N 1
ATOM 1574 C CA . VAL A 1 200 ? -7.929 -10.351 9.442 1.00 92.06 200 VAL A CA 1
ATOM 1575 C C . VAL A 1 200 ? -7.396 -9.110 10.170 1.00 92.06 200 VAL A C 1
ATOM 1577 O O . VAL A 1 200 ? -6.250 -9.106 10.612 1.00 9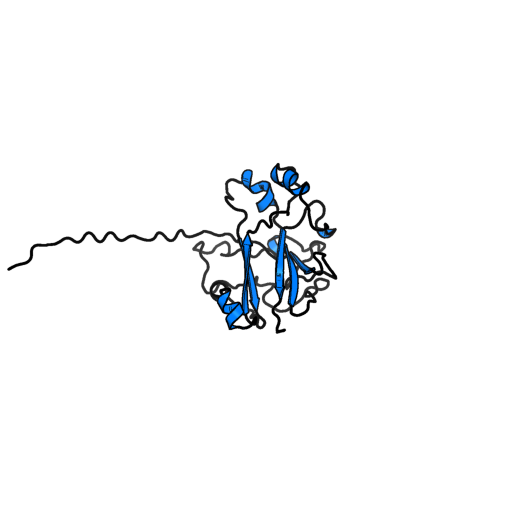2.06 200 VAL A O 1
ATOM 1580 N N . GLU A 1 201 ? -8.193 -8.051 10.273 1.00 93.88 201 GLU A N 1
ATOM 1581 C CA . GLU A 1 201 ? -7.761 -6.786 10.867 1.00 93.88 201 GLU A CA 1
ATOM 1582 C C . GLU A 1 201 ? -7.791 -6.829 12.394 1.00 93.88 201 GLU A C 1
ATOM 1584 O O . GLU A 1 201 ? -7.154 -6.007 13.052 1.00 93.88 201 GLU A O 1
ATOM 1589 N N . GLY A 1 202 ? -8.461 -7.834 12.967 1.00 94.31 202 GLY A N 1
ATOM 1590 C CA . GLY A 1 202 ? -8.625 -7.958 14.405 1.00 94.31 202 GLY A CA 1
ATOM 1591 C C . GLY A 1 202 ? -9.349 -6.738 14.966 1.00 94.31 202 GLY A C 1
ATOM 1592 O O . GLY A 1 202 ? -10.483 -6.460 14.589 1.00 94.31 202 GLY A O 1
ATOM 1593 N N . ASN A 1 203 ? -8.692 -6.024 15.879 1.00 95.12 203 ASN A N 1
ATOM 1594 C CA . ASN A 1 203 ? -9.247 -4.815 16.492 1.00 95.12 203 ASN A CA 1
ATOM 1595 C C . ASN A 1 203 ? -8.943 -3.538 15.691 1.00 95.12 203 ASN A C 1
ATOM 1597 O O . ASN A 1 203 ? -9.532 -2.490 15.965 1.00 95.12 203 ASN A O 1
ATOM 1601 N N . ASP A 1 204 ? -8.013 -3.614 14.739 1.00 96.06 204 ASP A N 1
ATOM 1602 C CA . ASP A 1 204 ? -7.586 -2.481 13.928 1.00 96.06 204 ASP A CA 1
ATOM 1603 C C . ASP A 1 204 ? -8.517 -2.303 12.723 1.00 96.06 204 ASP A C 1
ATOM 1605 O O . ASP A 1 204 ? -9.223 -3.222 12.319 1.00 96.06 204 ASP A O 1
ATOM 1609 N N . LEU A 1 205 ? -8.471 -1.129 12.095 1.00 96.44 205 LEU A N 1
ATOM 1610 C CA . LEU A 1 205 ? -9.014 -0.927 10.752 1.00 96.44 205 LEU A CA 1
ATOM 1611 C C . LEU A 1 205 ? -7.872 -0.506 9.840 1.00 96.44 205 LEU A C 1
ATOM 1613 O O . LEU A 1 205 ? -7.415 0.625 9.962 1.00 96.44 205 LEU A O 1
ATOM 1617 N N . TRP A 1 206 ? -7.400 -1.373 8.944 1.00 95.62 206 TRP A N 1
ATOM 1618 C CA . TRP A 1 206 ? -6.221 -1.115 8.110 1.00 95.62 206 TRP A CA 1
ATOM 1619 C C . TRP A 1 206 ? -6.428 0.070 7.173 1.00 95.62 206 TRP A C 1
ATOM 1621 O O . TRP A 1 206 ? -7.510 0.242 6.598 1.00 95.62 206 TRP A O 1
ATOM 1631 N N . CYS A 1 207 ? -5.361 0.847 7.000 1.00 95.38 207 CYS A N 1
ATOM 1632 C CA . CYS A 1 207 ? -5.355 1.963 6.069 1.00 95.38 207 CYS A CA 1
ATOM 1633 C C . CYS A 1 207 ? -5.422 1.463 4.629 1.00 95.38 207 CYS A C 1
ATOM 1635 O O . CYS A 1 207 ? -4.945 0.371 4.301 1.00 95.38 207 CYS A O 1
ATOM 1637 N N . GLY A 1 208 ? -6.020 2.255 3.749 1.00 95.25 208 GLY A N 1
ATOM 1638 C CA . GLY A 1 208 ? -6.057 1.897 2.350 1.00 95.25 208 GLY A CA 1
ATOM 1639 C C . GLY A 1 208 ? -6.636 2.937 1.421 1.00 95.25 208 GLY A C 1
ATOM 1640 O O . GLY A 1 208 ? -7.390 3.828 1.797 1.00 95.25 208 GLY A O 1
ATOM 1641 N N . TRP A 1 209 ? -6.320 2.758 0.144 1.00 95.75 209 TRP A N 1
ATOM 1642 C CA . TRP A 1 209 ? -6.813 3.629 -0.909 1.00 95.75 209 TRP A CA 1
ATOM 1643 C C . TRP A 1 209 ? -7.442 2.859 -2.046 1.00 95.75 209 TRP A C 1
ATOM 1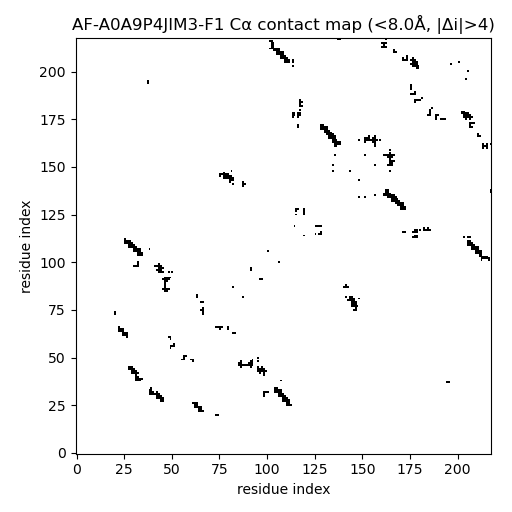645 O O . TRP A 1 209 ? -7.026 1.758 -2.414 1.00 95.75 209 TRP A O 1
ATOM 1655 N N . ARG A 1 210 ? -8.461 3.491 -2.624 1.00 95.62 210 ARG A N 1
ATOM 1656 C CA . ARG A 1 210 ? -9.137 2.995 -3.812 1.00 95.62 210 ARG A CA 1
ATOM 1657 C C . ARG A 1 210 ? -8.408 3.472 -5.061 1.00 95.62 210 ARG A C 1
ATOM 1659 O O . ARG A 1 210 ? -8.105 4.655 -5.191 1.00 95.62 210 ARG A O 1
ATOM 1666 N N . VAL A 1 211 ? -8.177 2.555 -5.990 1.00 94.69 211 VAL A N 1
ATOM 1667 C CA . VAL A 1 211 ? -7.555 2.821 -7.289 1.00 94.69 211 VAL A CA 1
ATOM 1668 C C . VAL A 1 211 ? -8.462 2.256 -8.373 1.00 94.69 211 VAL A C 1
ATOM 1670 O O . VAL A 1 211 ? -8.917 1.119 -8.276 1.00 94.69 211 VAL A O 1
ATOM 1673 N N . ARG A 1 212 ? -8.759 3.049 -9.404 1.00 93.06 212 ARG A N 1
ATOM 1674 C CA . ARG A 1 212 ? -9.510 2.576 -10.570 1.00 93.06 212 ARG A CA 1
ATOM 1675 C C . ARG A 1 212 ? -8.542 1.998 -11.597 1.00 93.06 212 ARG A C 1
ATOM 1677 O O . ARG A 1 212 ? -7.597 2.676 -11.994 1.00 93.06 212 ARG A O 1
ATOM 1684 N N . LEU A 1 213 ? -8.786 0.763 -12.018 1.00 91.56 213 LEU A N 1
ATOM 1685 C CA . LEU A 1 213 ? -8.017 0.101 -13.064 1.00 91.56 213 LEU A CA 1
ATOM 1686 C C . LEU A 1 213 ? -8.295 0.744 -14.432 1.00 91.56 213 LEU A C 1
ATOM 1688 O O . LEU A 1 213 ? -9.403 1.243 -14.664 1.00 91.56 213 LEU A O 1
ATOM 1692 N N . PRO A 1 214 ? -7.308 0.753 -15.345 1.00 87.69 214 PRO A N 1
ATOM 1693 C CA . PRO A 1 214 ? -7.477 1.330 -16.673 1.00 87.69 214 PRO A CA 1
ATOM 1694 C C . PRO A 1 214 ? -8.569 0.611 -17.476 1.00 87.69 214 PRO A C 1
ATOM 1696 O O . PRO A 1 214 ? -8.925 -0.536 -17.206 1.00 87.69 214 PRO A O 1
ATOM 1699 N N . ALA A 1 215 ? -9.105 1.304 -18.482 1.00 78.25 215 ALA A N 1
ATOM 1700 C CA . ALA A 1 215 ? -10.152 0.785 -19.365 1.00 78.25 215 ALA A CA 1
ATOM 1701 C C . ALA A 1 215 ? -9.644 -0.239 -20.396 1.00 78.25 215 ALA A C 1
ATOM 1703 O O . ALA A 1 215 ? -10.449 -0.855 -21.092 1.00 78.25 215 ALA A O 1
ATOM 1704 N N . ILE A 1 216 ? -8.326 -0.400 -20.507 1.00 66.94 216 ILE A N 1
ATOM 1705 C CA . ILE A 1 216 ? -7.665 -1.343 -21.402 1.00 66.94 216 ILE A CA 1
ATOM 1706 C C . ILE A 1 216 ? -6.962 -2.367 -20.516 1.00 66.94 216 ILE A C 1
ATOM 1708 O O . ILE A 1 216 ? -6.272 -1.992 -19.567 1.00 66.94 216 ILE A O 1
ATOM 1712 N N . SER A 1 217 ? -7.194 -3.648 -20.795 1.00 52.12 217 SER A N 1
ATOM 1713 C CA . SER A 1 217 ? -6.469 -4.725 -20.128 1.00 52.12 217 SER A CA 1
ATOM 1714 C C . SER A 1 217 ? -5.054 -4.732 -20.692 1.00 52.12 217 SER A C 1
ATOM 1716 O O . SER A 1 217 ? -4.934 -4.631 -21.916 1.00 52.12 217 SER A O 1
ATOM 1718 N N . PRO A 1 218 ? -4.017 -4.871 -19.850 1.00 48.72 218 PRO A N 1
ATOM 1719 C CA . PRO A 1 218 ? -2.750 -5.445 -20.289 1.00 48.72 218 PRO A CA 1
ATOM 1720 C C . PRO A 1 218 ? -2.972 -6.668 -21.185 1.00 48.72 218 PRO A C 1
ATOM 1722 O O . PRO A 1 218 ? -3.921 -7.441 -20.882 1.00 48.72 218 PRO A O 1
#

Secondary structure (DSSP, 8-state):
--PPP------------------B---EEEEEEEETTEEEEEEE--TT---TTSTT--HHHH---BSPTT-SSSS--TT-BSS-GGGSS-PPPTT-PPP---TT-EEEEEE--THHHHSGGG-TT-SS--EEEEEEESS--TT-BHHHHHT--HHHHHHTTTSEEEEEEEESS-SS-B-SS--HHHHHHTTS--PPPPGGGTTSB-EEEEEEPPSS--